Protein AF-A0A914MCT4-F1 (afdb_monomer_lite)

Sequence (209 aa):
MQCGFAFLEAGAVRSKNCTNILIKNVLDSLLGILGYWAIGWALAYGPNSNNFLDHFFGFSQFFVIGLQNYAKFFFQFVFAATAATIISGAVAERAEFACFLTYSLLITSFCYPILTHWGWTPNGWMARGFDPSLGLEQHLFENNTLNNNSSETNITTITNTTTTFRTTYVDFAGSGMVHLCGGTISLIAALLIGPRIGRFPEKEARQKK

Radius of gyration: 24.3 Å; chains: 1; bounding box: 54×31×86 Å

Foldseek 3Di:
DLVVLLVVLLVVDDVVCSVVSNVLSVLLLVLLLVLCQQALCQFQPADDDPDPVQQQGGDDCGNVPPPPCVVVSVVVSVLLSLLLSLLSSLCGPQDDPVNSSVSSSCSSNPVLSRLNSQAPPCSHDQQQADFPVVVVVVVVVVVVVVPPPDDDDDDPPPPPPPVRPGDHHDDDRCVPSRVVSSVVSSVVVNLVRDDDVPPDDPVVRVVND

pLDDT: mean 81.84, std 16.96, range [37.44, 95.94]

Organism: Meloidogyne incognita (NCBI:txid6306)

InterPro domains:
  IPR018047 Ammonium transporter, conserved site [PS01219] (171-196)
  IPR024041 Ammonium transporter AmtB-like domain [PF00909] (1-204)
  IPR029020 Ammonium/urea transporter [G3DSA:1.10.3430.10] (1-209)

Secondary structure (DSSP, 8-state):
-HHHHHHHHHHHS-GGGHHHHHHHHHHHHHHHHHHIIIIIHHHHH----S-SGGGT---S-GGGTT-S-HHHHHHHHHHHHHHHHHHHHHHTTTS-HHHHHHHHHHIIIIIHHHHHHHHHSTTSHHHH-B-THHHHHHHHHHHHHS-TT-----------------B----SSSIIIIIIHHHHHHHHHHHHH-PPTTSS-HHHHGGG-

Structure (mmCIF, N/CA/C/O backbone):
data_AF-A0A914MCT4-F1
#
_entry.id   AF-A0A914MCT4-F1
#
loop_
_atom_site.group_PDB
_atom_site.id
_atom_site.type_symbol
_atom_site.label_atom_id
_atom_site.label_alt_id
_atom_site.label_comp_id
_atom_site.label_asym_id
_atom_site.label_entity_id
_atom_site.label_seq_id
_atom_site.pdbx_PDB_ins_code
_atom_site.Cartn_x
_atom_site.Cartn_y
_atom_site.Cartn_z
_atom_site.occupancy
_atom_site.B_iso_or_equiv
_atom_site.auth_seq_id
_atom_site.auth_comp_id
_atom_site.auth_asym_id
_atom_site.auth_atom_id
_atom_site.pdbx_PDB_model_num
ATOM 1 N N . MET A 1 1 ? 8.064 5.160 8.263 1.00 88.88 1 MET A N 1
ATOM 2 C CA . MET A 1 1 ? 6.833 5.811 8.775 1.00 88.88 1 MET A CA 1
ATOM 3 C C . MET A 1 1 ? 6.079 4.967 9.804 1.00 88.88 1 MET A C 1
ATOM 5 O O . MET A 1 1 ? 5.281 5.530 10.540 1.00 88.88 1 MET A O 1
ATOM 9 N N . GLN A 1 2 ? 6.357 3.662 9.928 1.00 89.94 2 GLN A N 1
ATOM 10 C CA . GLN A 1 2 ? 5.504 2.750 10.700 1.00 89.94 2 GLN A CA 1
ATOM 11 C C . GLN A 1 2 ? 5.353 3.043 12.194 1.00 89.94 2 GLN A C 1
ATOM 13 O O . GLN A 1 2 ? 4.254 2.951 12.722 1.00 89.94 2 GLN A O 1
ATOM 18 N N . CYS A 1 3 ? 6.408 3.498 12.871 1.00 92.06 3 CYS A N 1
ATOM 19 C CA . CYS A 1 3 ? 6.287 3.936 14.266 1.00 92.06 3 CYS A CA 1
ATOM 20 C C . CYS A 1 3 ? 5.316 5.129 14.421 1.00 92.06 3 CYS A C 1
ATOM 22 O O . CYS A 1 3 ? 4.545 5.198 15.374 1.00 92.06 3 CYS A O 1
ATOM 24 N N . GLY A 1 4 ? 5.294 6.037 13.437 1.00 93.75 4 GLY A N 1
ATOM 25 C CA . GLY A 1 4 ? 4.362 7.165 13.415 1.00 93.75 4 GLY A CA 1
ATOM 26 C C . GLY A 1 4 ? 2.907 6.719 13.267 1.00 93.75 4 GLY A C 1
ATOM 27 O O . GLY A 1 4 ? 2.056 7.196 14.012 1.00 93.75 4 GLY A O 1
ATOM 28 N N . PHE A 1 5 ? 2.630 5.767 12.368 1.00 92.12 5 PHE A N 1
ATOM 29 C CA . PHE A 1 5 ? 1.295 5.171 12.239 1.00 92.12 5 PHE A CA 1
ATOM 30 C C . PHE A 1 5 ? 0.885 4.416 13.501 1.00 92.12 5 PHE A C 1
ATOM 32 O O . PHE A 1 5 ? -0.214 4.639 14.000 1.00 92.12 5 PHE A O 1
ATOM 39 N N . ALA A 1 6 ? 1.788 3.630 14.090 1.00 93.44 6 ALA A N 1
ATOM 40 C CA . ALA A 1 6 ? 1.516 2.915 15.331 1.00 93.44 6 ALA A CA 1
ATOM 41 C C . ALA A 1 6 ? 1.067 3.863 16.457 1.00 93.44 6 ALA A C 1
ATOM 43 O O . ALA A 1 6 ? 0.073 3.588 17.129 1.00 93.44 6 ALA A O 1
ATOM 44 N N . PHE A 1 7 ? 1.746 5.001 16.640 1.00 94.44 7 PHE A N 1
ATOM 45 C CA . PHE A 1 7 ? 1.353 5.989 17.650 1.00 94.44 7 PHE A CA 1
ATOM 46 C C . PHE A 1 7 ? 0.098 6.779 17.279 1.00 94.44 7 PHE A C 1
ATOM 48 O O . PHE A 1 7 ? -0.726 7.043 18.156 1.00 94.44 7 PHE A O 1
ATOM 55 N N . LEU A 1 8 ? -0.089 7.117 16.001 1.00 94.00 8 LEU A N 1
ATOM 56 C CA . LEU A 1 8 ? -1.305 7.777 15.528 1.00 94.00 8 LEU A CA 1
ATOM 57 C C . LEU A 1 8 ? -2.539 6.897 15.771 1.00 94.00 8 LEU A C 1
ATOM 59 O O . LEU A 1 8 ? -3.545 7.359 16.307 1.00 94.00 8 LEU A O 1
ATOM 63 N N . GLU A 1 9 ? -2.455 5.617 15.416 1.00 92.31 9 GLU A N 1
ATOM 64 C CA . GLU A 1 9 ? -3.538 4.658 15.598 1.00 92.31 9 GLU A CA 1
ATOM 65 C C . GLU A 1 9 ? -3.776 4.344 17.074 1.00 92.31 9 GLU A C 1
ATOM 67 O O . GLU A 1 9 ? -4.927 4.328 17.509 1.00 92.31 9 GLU A O 1
ATOM 72 N N . ALA A 1 10 ? -2.714 4.169 17.867 1.00 93.50 10 ALA A N 1
ATOM 73 C CA . ALA A 1 10 ? -2.816 3.995 19.314 1.00 93.50 10 ALA A CA 1
ATOM 74 C C . ALA A 1 10 ? -3.537 5.172 19.990 1.00 93.50 10 ALA A C 1
ATOM 76 O O . ALA A 1 10 ? -4.353 4.951 20.885 1.00 93.50 10 ALA A O 1
ATOM 77 N N . GLY A 1 11 ? -3.288 6.404 19.533 1.00 93.69 11 GLY A N 1
ATOM 78 C CA . GLY A 1 11 ? -3.982 7.603 20.009 1.00 93.69 11 GLY A CA 1
ATOM 79 C C . GLY A 1 11 ? -5.431 7.734 19.522 1.00 93.69 11 GLY A C 1
ATOM 80 O O . GLY A 1 11 ? -6.239 8.388 20.179 1.00 93.69 11 GLY A O 1
ATOM 81 N N . ALA A 1 12 ? -5.787 7.110 18.395 1.00 91.69 12 ALA A N 1
ATOM 82 C CA . ALA A 1 12 ? -7.124 7.185 17.796 1.00 91.69 12 ALA A CA 1
ATOM 83 C C . ALA A 1 12 ? -8.097 6.086 18.278 1.00 91.69 12 ALA A C 1
ATOM 85 O O . ALA A 1 12 ? -9.309 6.163 18.019 1.00 91.69 12 ALA A O 1
ATOM 86 N N . VAL A 1 13 ? -7.595 5.052 18.963 1.00 92.50 13 VAL A N 1
ATOM 87 C CA . VAL A 1 13 ? -8.402 3.954 19.523 1.00 92.50 13 VAL A CA 1
ATOM 88 C C . VAL A 1 13 ? -8.679 4.139 21.015 1.00 92.50 13 VAL A C 1
ATOM 90 O O . VAL A 1 13 ? -8.002 4.882 21.719 1.00 92.50 13 VAL A O 1
ATOM 93 N N . ARG A 1 14 ? -9.692 3.435 21.538 1.00 91.56 14 ARG A N 1
ATOM 94 C CA . ARG A 1 14 ? -9.943 3.402 22.987 1.00 91.56 14 ARG A CA 1
ATOM 95 C C . ARG A 1 14 ? -8.781 2.707 23.696 1.00 91.56 14 ARG A C 1
ATOM 97 O O . ARG A 1 14 ? -8.269 1.708 23.194 1.00 91.56 14 ARG A O 1
ATOM 104 N N . SER A 1 15 ? -8.441 3.161 24.902 1.00 90.50 15 SER A N 1
ATOM 105 C CA . SER A 1 15 ? -7.306 2.653 25.695 1.00 90.50 15 SER A CA 1
ATOM 106 C C . SER A 1 15 ? -7.277 1.125 25.830 1.00 90.50 15 SER A C 1
ATOM 108 O O . SER A 1 15 ? -6.219 0.516 25.693 1.00 90.50 15 SER A O 1
ATOM 110 N N . LYS A 1 16 ? -8.444 0.483 25.982 1.00 91.62 16 LYS A N 1
ATOM 111 C CA . LYS A 1 16 ? -8.573 -0.984 26.049 1.00 91.62 16 LYS A CA 1
ATOM 112 C C . LYS A 1 16 ? -8.091 -1.740 24.798 1.00 91.62 16 LYS A C 1
ATOM 114 O O . LYS A 1 16 ? -7.815 -2.928 24.885 1.00 91.62 16 LYS A O 1
ATOM 119 N N . ASN A 1 17 ? -8.006 -1.071 23.647 1.00 89.81 17 ASN A N 1
ATOM 120 C CA . ASN A 1 17 ? -7.601 -1.645 22.361 1.00 89.81 17 ASN A CA 1
ATOM 121 C C . ASN A 1 17 ? -6.189 -1.209 21.920 1.00 89.81 17 ASN A C 1
ATOM 123 O O . ASN A 1 17 ? -5.734 -1.637 20.858 1.00 89.81 17 ASN A O 1
ATOM 127 N N . CYS A 1 18 ? -5.493 -0.386 22.713 1.00 92.50 18 CYS A N 1
ATOM 128 C CA . CYS A 1 18 ? -4.188 0.185 22.363 1.00 92.50 18 CYS A CA 1
ATOM 129 C C . CYS A 1 18 ? -3.120 -0.898 22.106 1.00 92.50 18 CYS A C 1
ATOM 131 O O . CYS A 1 18 ? -2.473 -0.913 21.062 1.00 92.50 18 CYS A O 1
ATOM 133 N N . THR A 1 19 ? -2.997 -1.888 22.992 1.00 92.00 19 THR A N 1
ATOM 134 C CA . THR A 1 19 ? -2.020 -2.977 22.817 1.00 92.00 19 THR A CA 1
ATOM 135 C C . THR A 1 19 ? -2.265 -3.776 21.535 1.00 92.00 19 THR A C 1
ATOM 137 O O . THR A 1 19 ? -1.324 -4.114 20.822 1.00 92.00 19 THR A O 1
ATOM 140 N N . ASN A 1 20 ? -3.533 -4.034 21.197 1.00 90.62 20 ASN A N 1
ATOM 141 C CA . ASN A 1 20 ? -3.895 -4.782 19.993 1.00 90.62 20 ASN A CA 1
ATOM 142 C C . ASN A 1 20 ? -3.458 -4.045 18.718 1.00 90.62 20 ASN A C 1
ATOM 144 O O . ASN A 1 20 ? -2.945 -4.668 17.792 1.00 90.62 20 ASN A O 1
ATOM 148 N N . ILE A 1 21 ? -3.634 -2.720 18.665 1.00 92.00 21 ILE A N 1
ATOM 149 C CA . ILE A 1 21 ? -3.274 -1.947 17.471 1.00 92.00 21 ILE A CA 1
ATOM 150 C C . ILE A 1 21 ? -1.757 -1.785 17.311 1.00 92.00 21 ILE A C 1
ATOM 152 O O . ILE A 1 21 ? -1.244 -1.871 16.195 1.00 92.00 21 ILE A O 1
ATOM 156 N N . LEU A 1 22 ? -1.023 -1.659 18.421 1.00 93.12 22 LEU A N 1
ATOM 157 C CA . LEU A 1 22 ? 0.441 -1.615 18.404 1.00 93.12 22 LEU A CA 1
ATOM 158 C C . LEU A 1 22 ? 1.042 -2.931 17.891 1.00 93.12 22 LEU A C 1
ATOM 160 O O . LEU A 1 22 ? 1.905 -2.907 17.016 1.00 93.12 22 LEU A O 1
ATOM 164 N N . ILE A 1 23 ? 0.548 -4.078 18.372 1.00 92.06 23 ILE A N 1
ATOM 165 C CA . ILE A 1 23 ? 1.002 -5.400 17.904 1.00 92.06 23 ILE A CA 1
ATOM 166 C C . ILE A 1 23 ? 0.725 -5.568 16.406 1.00 92.06 23 ILE A C 1
ATOM 168 O O . ILE A 1 23 ? 1.586 -6.036 15.663 1.00 92.06 23 ILE A O 1
ATOM 172 N N . LYS A 1 24 ? -0.455 -5.144 15.948 1.00 90.62 24 LYS A N 1
ATOM 173 C CA . LYS A 1 24 ? -0.839 -5.181 14.534 1.00 90.62 24 LYS A CA 1
ATOM 174 C C . LYS A 1 24 ? 0.114 -4.373 13.644 1.00 90.62 24 LYS A C 1
ATOM 176 O O . LYS A 1 24 ? 0.577 -4.905 12.643 1.00 90.62 24 LYS A O 1
ATOM 181 N N . ASN A 1 25 ? 0.488 -3.155 14.033 1.00 92.31 25 ASN A N 1
ATOM 182 C CA . ASN A 1 25 ? 1.438 -2.331 13.267 1.00 92.31 25 ASN A CA 1
ATOM 183 C C . ASN A 1 25 ? 2.844 -2.951 13.177 1.00 92.31 25 ASN A C 1
ATOM 185 O O . ASN A 1 25 ? 3.505 -2.875 12.138 1.00 92.31 25 ASN A O 1
ATOM 189 N N . VAL A 1 26 ? 3.307 -3.591 14.255 1.00 92.94 26 VAL A N 1
ATOM 190 C CA . VAL A 1 26 ? 4.590 -4.312 14.241 1.00 92.94 26 VAL A CA 1
ATOM 191 C C . VAL A 1 26 ? 4.522 -5.498 13.278 1.00 92.94 26 VAL A C 1
ATOM 193 O O . VAL A 1 26 ? 5.408 -5.666 12.440 1.00 92.94 26 VAL A O 1
ATOM 196 N N . LEU A 1 27 ? 3.456 -6.296 13.354 1.00 92.75 27 LEU A N 1
ATOM 197 C CA . LEU A 1 27 ? 3.287 -7.471 12.499 1.00 92.75 27 LEU A CA 1
ATOM 198 C C . LEU A 1 27 ? 3.061 -7.119 11.028 1.00 92.75 27 LEU A C 1
ATOM 200 O O . LEU A 1 27 ? 3.561 -7.841 10.173 1.00 92.75 27 LEU A O 1
ATOM 204 N N . ASP A 1 28 ? 2.385 -6.008 10.733 1.00 92.69 28 ASP A N 1
ATOM 205 C CA . ASP A 1 28 ? 2.235 -5.480 9.371 1.00 92.69 28 ASP A CA 1
ATOM 206 C C . ASP A 1 28 ? 3.599 -5.268 8.704 1.00 92.69 28 ASP A C 1
ATOM 208 O O . ASP A 1 28 ? 3.833 -5.694 7.577 1.00 92.69 28 ASP A O 1
ATOM 212 N N . SER A 1 29 ? 4.556 -4.706 9.444 1.00 91.81 29 SER A N 1
ATOM 213 C CA . SER A 1 29 ? 5.906 -4.477 8.923 1.00 91.81 29 SER A CA 1
ATOM 214 C C . SER A 1 29 ? 6.686 -5.781 8.713 1.00 91.81 29 SER A C 1
ATOM 216 O O . SER A 1 29 ? 7.392 -5.921 7.715 1.00 91.81 29 SER A O 1
ATOM 218 N N . LEU A 1 30 ? 6.558 -6.741 9.638 1.00 93.94 30 LEU A N 1
ATOM 219 C CA . LEU A 1 30 ? 7.275 -8.022 9.587 1.00 93.94 30 LEU A CA 1
ATOM 220 C C . LEU A 1 30 ? 6.733 -8.960 8.504 1.00 93.94 30 LEU A C 1
ATOM 222 O O . LEU A 1 30 ? 7.500 -9.600 7.791 1.00 93.94 30 LEU A O 1
ATOM 226 N N . LEU A 1 31 ? 5.414 -9.046 8.362 1.00 93.25 31 LEU A N 1
ATOM 227 C CA . LEU A 1 31 ? 4.802 -9.833 7.297 1.00 93.25 31 LEU A CA 1
ATOM 228 C C . LEU A 1 31 ? 4.924 -9.127 5.950 1.00 93.25 31 LEU A C 1
ATOM 230 O O . LEU A 1 31 ? 5.197 -9.779 4.943 1.00 93.25 31 LEU A O 1
ATOM 234 N N . GLY A 1 32 ? 4.805 -7.800 5.940 1.00 94.12 32 GLY A N 1
ATOM 235 C CA . GLY A 1 32 ? 4.954 -6.992 4.740 1.00 94.12 32 GLY A CA 1
ATOM 236 C C . GLY A 1 32 ? 6.323 -7.152 4.089 1.00 94.12 32 GLY A C 1
ATOM 237 O O . GLY A 1 32 ? 6.398 -7.306 2.871 1.00 94.12 32 GLY A O 1
ATOM 238 N N . ILE A 1 33 ? 7.409 -7.189 4.876 1.00 95.00 33 ILE A N 1
ATOM 239 C CA . ILE A 1 33 ? 8.749 -7.391 4.306 1.00 95.00 33 ILE A CA 1
ATOM 240 C C . ILE A 1 33 ? 8.902 -8.790 3.708 1.00 95.00 33 ILE A C 1
ATOM 242 O O . ILE A 1 33 ? 9.494 -8.920 2.641 1.00 95.00 33 ILE A O 1
ATOM 246 N N . LEU A 1 34 ? 8.319 -9.821 4.331 1.00 95.00 34 LEU A N 1
ATOM 247 C CA . LEU A 1 34 ? 8.346 -11.190 3.808 1.00 95.00 34 LEU A CA 1
ATOM 248 C C . LEU A 1 34 ? 7.540 -11.318 2.509 1.00 95.00 34 LEU A C 1
ATOM 250 O O . LEU A 1 34 ? 8.027 -11.906 1.544 1.00 95.00 34 LEU A O 1
ATOM 254 N N . GLY A 1 35 ? 6.339 -10.734 2.456 1.00 95.31 35 GLY A N 1
ATOM 255 C CA . GLY A 1 35 ? 5.497 -10.736 1.257 1.00 95.31 35 GLY A CA 1
ATOM 256 C C . GLY A 1 35 ? 6.123 -9.957 0.097 1.00 95.31 35 GLY A C 1
ATOM 257 O O . GLY A 1 35 ? 6.149 -10.435 -1.042 1.00 95.31 35 GLY A O 1
ATOM 258 N N . TYR A 1 36 ? 6.688 -8.783 0.391 1.00 95.94 36 TYR A N 1
ATOM 259 C CA . TYR A 1 36 ? 7.354 -7.955 -0.612 1.00 95.94 36 TYR A CA 1
ATOM 260 C C . TYR A 1 36 ? 8.665 -8.585 -1.105 1.00 95.94 36 TYR A C 1
ATOM 262 O O . TYR A 1 36 ? 8.973 -8.520 -2.293 1.00 95.94 36 TYR A O 1
ATOM 270 N N . TRP A 1 37 ? 9.414 -9.245 -0.219 1.00 95.19 37 TRP A N 1
ATOM 271 C CA . TRP A 1 37 ? 10.608 -10.011 -0.577 1.00 95.19 37 TRP A CA 1
ATOM 272 C C . TRP A 1 37 ? 10.287 -11.213 -1.474 1.00 95.19 37 TRP A C 1
ATOM 274 O O . TRP A 1 37 ? 10.950 -11.408 -2.490 1.00 95.19 37 TRP A O 1
ATOM 284 N N . ALA A 1 38 ? 9.272 -12.010 -1.134 1.00 94.75 38 ALA A N 1
ATOM 285 C CA . ALA A 1 38 ? 8.963 -13.228 -1.877 1.00 94.75 38 ALA A CA 1
ATOM 286 C C . ALA A 1 38 ? 8.450 -12.931 -3.297 1.00 94.75 38 ALA A C 1
ATOM 288 O O . ALA A 1 38 ? 8.960 -13.487 -4.272 1.00 94.75 38 ALA A O 1
ATOM 289 N N . ILE A 1 39 ? 7.448 -12.052 -3.411 1.00 94.81 39 ILE A N 1
ATOM 290 C CA . ILE A 1 39 ? 6.693 -11.835 -4.658 1.00 94.81 39 ILE A CA 1
ATOM 291 C C . ILE A 1 39 ? 6.643 -10.354 -5.048 1.00 94.81 39 ILE A C 1
ATOM 293 O O . ILE A 1 39 ? 6.741 -10.031 -6.232 1.00 94.81 39 ILE A O 1
ATOM 297 N N . GLY A 1 40 ? 6.526 -9.441 -4.078 1.00 94.56 40 GLY A N 1
ATOM 298 C CA . GLY A 1 40 ? 6.245 -8.036 -4.381 1.00 94.56 40 GLY A CA 1
ATOM 299 C C . GLY A 1 40 ? 7.318 -7.342 -5.225 1.00 94.56 40 GLY A C 1
ATOM 300 O O . GLY A 1 40 ? 6.989 -6.633 -6.172 1.00 94.56 40 GLY A O 1
ATOM 301 N N . TRP A 1 41 ? 8.603 -7.593 -4.967 1.00 94.75 41 TRP A N 1
ATOM 302 C CA . TRP A 1 41 ? 9.674 -7.037 -5.801 1.00 94.75 41 TRP A CA 1
ATOM 303 C C . TRP A 1 41 ? 9.570 -7.488 -7.262 1.00 94.75 41 TRP A C 1
ATOM 305 O O . TRP A 1 41 ? 9.711 -6.666 -8.169 1.00 94.75 41 TRP A O 1
ATOM 315 N N . ALA A 1 42 ? 9.288 -8.774 -7.479 1.00 93.44 42 ALA A N 1
ATOM 316 C CA . ALA A 1 42 ? 9.204 -9.358 -8.810 1.00 93.44 42 ALA A CA 1
ATOM 317 C C . ALA A 1 42 ? 8.074 -8.732 -9.634 1.00 93.44 42 ALA A C 1
ATOM 319 O O . ALA A 1 42 ? 8.290 -8.339 -10.778 1.00 93.44 42 ALA A O 1
ATOM 320 N N . LEU A 1 43 ? 6.897 -8.560 -9.024 1.00 93.50 43 LEU A N 1
ATOM 321 C CA . LEU A 1 43 ? 5.747 -7.942 -9.686 1.00 93.50 43 LEU A CA 1
ATOM 322 C C . LEU A 1 43 ? 5.970 -6.452 -9.983 1.00 93.50 43 LEU A C 1
ATOM 324 O O . LEU A 1 43 ? 5.557 -5.975 -11.037 1.00 93.50 43 LEU A O 1
ATOM 328 N N . ALA A 1 44 ? 6.631 -5.720 -9.082 1.00 92.88 44 ALA A N 1
ATOM 329 C CA . ALA A 1 44 ? 6.834 -4.280 -9.229 1.00 92.88 44 ALA A CA 1
ATOM 330 C C . ALA A 1 44 ? 7.959 -3.930 -10.217 1.00 92.88 44 ALA A C 1
ATOM 332 O O . ALA A 1 44 ? 7.762 -3.124 -11.128 1.00 92.88 44 ALA A O 1
ATOM 333 N N . TYR A 1 45 ? 9.138 -4.530 -10.039 1.00 91.25 45 TYR A N 1
ATOM 334 C CA . TYR A 1 45 ? 10.387 -4.120 -10.695 1.00 91.25 45 TYR A CA 1
ATOM 335 C C . TYR A 1 45 ? 11.142 -5.264 -11.373 1.00 91.25 45 TYR A C 1
ATOM 337 O O . TYR A 1 45 ? 12.284 -5.058 -11.791 1.00 91.25 45 TYR A O 1
ATOM 345 N N . GLY A 1 46 ? 10.535 -6.448 -11.490 1.00 88.06 46 GLY A N 1
ATOM 346 C CA . GLY A 1 46 ? 11.108 -7.542 -12.262 1.00 88.06 46 GLY A CA 1
ATOM 347 C C . GLY A 1 46 ? 11.470 -7.073 -13.678 1.00 88.06 46 GLY A C 1
ATOM 348 O O . GLY A 1 46 ? 10.647 -6.428 -14.329 1.00 88.06 46 GLY A O 1
ATOM 349 N N . PRO A 1 47 ? 12.696 -7.339 -14.161 1.00 81.88 47 PRO A N 1
ATOM 350 C CA . PRO A 1 47 ? 13.050 -7.161 -15.561 1.00 81.88 47 PRO A CA 1
ATOM 351 C C . PRO A 1 47 ? 12.028 -7.803 -16.502 1.00 81.88 47 PRO A C 1
ATOM 353 O O . PRO A 1 47 ? 11.608 -8.945 -16.293 1.00 81.88 47 PRO A O 1
ATOM 356 N N . ASN A 1 48 ? 11.689 -7.062 -17.551 1.00 78.50 48 ASN A N 1
ATOM 357 C CA . ASN A 1 48 ? 10.663 -7.407 -18.524 1.00 78.50 48 ASN A CA 1
ATOM 358 C C . ASN A 1 48 ? 11.284 -7.694 -19.891 1.00 78.50 48 ASN A C 1
ATOM 360 O O . ASN A 1 48 ? 12.262 -7.055 -20.285 1.00 78.50 48 ASN A O 1
ATOM 364 N N . SER A 1 49 ? 10.675 -8.617 -20.627 1.00 64.88 49 SER A N 1
ATOM 365 C CA . SER A 1 49 ? 10.842 -8.738 -22.073 1.00 64.88 49 SER A CA 1
ATOM 366 C C . SER A 1 49 ? 9.879 -7.763 -22.767 1.00 64.88 49 SER A C 1
ATOM 368 O O . SER A 1 49 ? 8.942 -7.263 -22.158 1.00 64.88 49 SER A O 1
ATOM 370 N N . ASN A 1 50 ? 10.083 -7.407 -24.033 1.00 67.31 50 ASN A N 1
ATOM 371 C CA . ASN A 1 50 ? 9.256 -6.387 -24.705 1.00 67.31 50 ASN A CA 1
ATOM 372 C C . ASN A 1 50 ? 7.829 -6.876 -25.072 1.00 67.31 50 ASN A C 1
ATOM 374 O O . ASN A 1 50 ? 7.290 -6.499 -26.111 1.00 67.31 50 ASN A O 1
ATOM 378 N N . ASN A 1 51 ? 7.216 -7.732 -24.250 1.00 75.69 51 ASN A N 1
ATOM 379 C CA . ASN A 1 51 ? 5.893 -8.306 -24.470 1.00 75.69 51 ASN A CA 1
ATOM 380 C C . ASN A 1 51 ? 4.771 -7.374 -23.985 1.00 75.69 51 ASN A C 1
ATOM 382 O O . ASN A 1 51 ? 4.953 -6.535 -23.105 1.00 75.69 51 ASN A O 1
ATOM 386 N N . PHE A 1 52 ? 3.562 -7.555 -24.526 1.00 72.31 52 PHE A N 1
ATOM 387 C CA . PHE A 1 52 ? 2.388 -6.776 -24.116 1.00 72.31 52 PHE A CA 1
ATOM 388 C C . PHE A 1 52 ? 2.035 -6.976 -22.631 1.00 72.31 52 PHE A C 1
ATOM 390 O O . PHE A 1 52 ? 1.782 -6.001 -21.928 1.00 72.31 52 PHE A O 1
ATOM 397 N N . LEU A 1 53 ? 2.081 -8.218 -22.133 1.00 72.25 53 LEU A N 1
ATOM 398 C CA . LEU A 1 53 ? 1.758 -8.542 -20.734 1.00 72.25 53 LEU A CA 1
ATOM 399 C C . LEU A 1 53 ? 2.727 -7.898 -19.734 1.00 72.25 53 LEU A C 1
ATOM 401 O O . LEU A 1 53 ? 2.321 -7.502 -18.643 1.00 72.25 53 LEU A O 1
ATOM 405 N N . ASP A 1 54 ? 3.969 -7.695 -20.157 1.00 77.12 54 ASP A N 1
ATOM 406 C CA . ASP A 1 54 ? 5.027 -7.103 -19.348 1.00 77.12 54 ASP A CA 1
ATOM 407 C C . ASP A 1 54 ? 4.804 -5.593 -19.112 1.00 77.12 54 ASP A C 1
ATOM 409 O O . ASP A 1 54 ? 5.554 -4.962 -18.381 1.00 77.12 54 ASP A O 1
ATOM 413 N N . HIS A 1 55 ? 3.765 -4.980 -19.693 1.00 80.31 55 HIS A N 1
ATOM 414 C CA . HIS A 1 55 ? 3.359 -3.608 -19.355 1.00 80.31 55 HIS A CA 1
ATOM 415 C C . HIS A 1 55 ? 2.509 -3.531 -18.074 1.00 80.31 55 HIS A C 1
ATOM 417 O O . HIS A 1 55 ? 2.297 -2.440 -17.530 1.00 80.31 55 HIS A O 1
ATOM 423 N N . PHE A 1 56 ? 1.983 -4.669 -17.605 1.00 84.12 56 PHE A N 1
ATOM 424 C CA . PHE A 1 56 ? 1.061 -4.729 -16.472 1.00 84.12 56 PHE A CA 1
ATOM 425 C C . PHE A 1 56 ? 1.707 -5.266 -15.197 1.00 84.12 56 PHE A C 1
ATOM 427 O O . PHE A 1 56 ? 1.340 -4.814 -14.115 1.00 84.12 56 PHE A O 1
ATOM 434 N N . PHE A 1 57 ? 2.629 -6.221 -15.286 1.00 86.38 57 PHE A N 1
ATOM 435 C CA . PHE A 1 57 ? 3.322 -6.768 -14.120 1.00 86.38 57 PHE A CA 1
ATOM 436 C C . PHE A 1 57 ? 4.646 -7.421 -14.521 1.00 86.38 57 PHE A C 1
ATOM 438 O O . PHE A 1 57 ? 4.799 -7.899 -15.643 1.00 86.38 57 PHE A O 1
ATOM 445 N N . GLY A 1 58 ? 5.603 -7.427 -13.590 1.00 85.69 58 GLY A N 1
ATOM 446 C CA . GLY A 1 58 ? 6.885 -8.107 -13.755 1.00 85.69 58 GLY A CA 1
ATOM 447 C C . GLY A 1 58 ? 6.814 -9.600 -13.423 1.00 85.69 58 GLY A C 1
ATOM 448 O O . GLY A 1 58 ? 6.012 -10.037 -12.598 1.00 85.69 58 GLY A O 1
ATOM 449 N N . PHE A 1 59 ? 7.684 -10.389 -14.057 1.00 84.56 59 PHE A N 1
ATOM 450 C CA . PHE A 1 59 ? 7.705 -11.857 -13.942 1.00 84.56 59 PHE A CA 1
ATOM 451 C C . PHE A 1 59 ? 9.061 -12.439 -13.523 1.00 84.56 59 PHE A C 1
ATOM 453 O O . PHE A 1 59 ? 9.281 -13.646 -13.618 1.00 84.56 59 PHE A O 1
ATOM 460 N N . SER A 1 60 ? 10.003 -11.609 -13.082 1.00 85.75 60 SER A N 1
ATOM 461 C CA . SER A 1 60 ? 11.363 -12.053 -12.769 1.00 85.75 60 SER A CA 1
ATOM 462 C C . SER A 1 60 ? 11.857 -11.498 -11.433 1.00 85.75 60 SER A C 1
ATOM 464 O O . SER A 1 60 ? 11.285 -10.557 -10.896 1.00 85.75 60 SER A O 1
ATOM 466 N N . GLN A 1 61 ? 12.917 -12.100 -10.879 1.00 89.62 61 GLN A N 1
ATOM 467 C CA . GLN A 1 61 ? 13.492 -11.762 -9.563 1.00 89.62 61 GLN A CA 1
ATOM 468 C C . GLN A 1 61 ? 12.588 -12.062 -8.353 1.00 89.62 61 GLN A C 1
ATOM 470 O O . GLN A 1 61 ? 12.593 -11.327 -7.361 1.00 89.62 61 GLN A O 1
ATOM 475 N N . PHE A 1 62 ? 11.847 -13.175 -8.392 1.00 91.56 62 PHE A N 1
ATOM 476 C CA . PHE A 1 62 ? 11.216 -13.727 -7.188 1.00 91.56 62 PHE A CA 1
ATOM 477 C C . PHE A 1 62 ? 12.265 -13.986 -6.104 1.00 91.56 62 PHE A C 1
ATOM 479 O O . PHE A 1 62 ? 13.410 -14.334 -6.409 1.00 91.56 62 PHE A O 1
ATOM 486 N N . PHE A 1 63 ? 11.887 -13.777 -4.842 1.00 92.75 63 PHE A N 1
ATOM 487 C CA . PHE A 1 63 ? 12.794 -13.858 -3.689 1.00 92.75 63 PHE A CA 1
ATOM 488 C C . PHE A 1 63 ? 14.017 -12.934 -3.780 1.00 92.75 63 PHE A C 1
ATOM 490 O O . PHE A 1 63 ? 15.020 -13.154 -3.097 1.00 92.75 63 PHE A O 1
ATOM 497 N N . VAL A 1 64 ? 13.951 -11.893 -4.622 1.00 90.44 64 VAL A N 1
ATOM 498 C CA . VAL A 1 64 ? 15.029 -10.912 -4.812 1.00 90.44 64 VAL A CA 1
ATOM 499 C C . VAL A 1 64 ? 16.317 -11.562 -5.364 1.00 90.44 64 VAL A C 1
ATOM 501 O O . VAL A 1 64 ? 17.423 -11.033 -5.245 1.00 90.44 64 VAL A O 1
ATOM 504 N N . ILE A 1 65 ? 16.191 -12.716 -6.027 1.00 90.31 65 ILE A N 1
ATOM 505 C CA . ILE A 1 65 ? 17.331 -13.438 -6.599 1.00 90.31 65 ILE A CA 1
ATOM 506 C C . ILE A 1 65 ? 17.942 -12.612 -7.737 1.00 90.31 65 ILE A C 1
ATOM 508 O O . ILE A 1 65 ? 17.262 -12.231 -8.691 1.00 90.31 65 ILE A O 1
ATOM 512 N N . GLY A 1 66 ? 19.246 -12.342 -7.639 1.00 87.56 66 GLY A N 1
ATOM 513 C CA . GLY A 1 66 ? 19.989 -11.572 -8.640 1.00 87.56 66 GLY A CA 1
ATOM 514 C C . GLY A 1 66 ? 19.806 -10.053 -8.547 1.00 87.56 66 GLY A C 1
ATOM 515 O O . GLY A 1 66 ? 20.216 -9.341 -9.467 1.00 87.56 6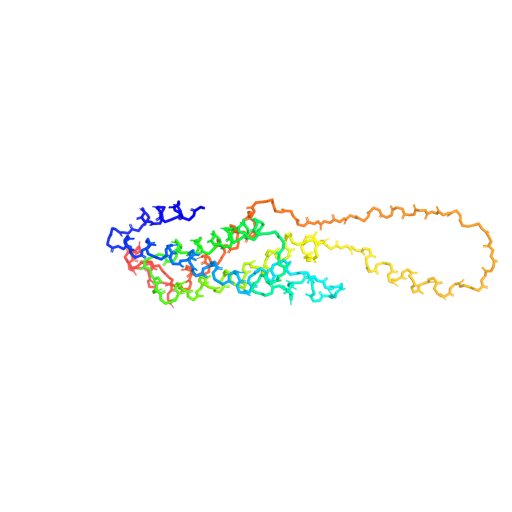6 GLY A O 1
ATOM 516 N N . LEU A 1 67 ? 19.214 -9.535 -7.462 1.00 89.44 67 LEU A N 1
ATOM 517 C CA . LEU A 1 67 ? 19.116 -8.095 -7.250 1.00 89.44 67 LEU A CA 1
ATOM 518 C C . LEU A 1 67 ? 20.475 -7.488 -6.883 1.00 89.44 67 LEU A C 1
ATOM 520 O O . LEU A 1 67 ? 21.160 -7.949 -5.974 1.00 89.44 67 LEU A O 1
ATOM 524 N N . GLN A 1 68 ? 20.817 -6.390 -7.554 1.00 87.69 68 GLN A N 1
ATOM 525 C CA . GLN A 1 68 ? 22.035 -5.622 -7.278 1.00 87.69 68 GLN A CA 1
ATOM 526 C C . GLN A 1 68 ? 21.788 -4.429 -6.339 1.00 87.69 68 GLN A C 1
ATOM 528 O O . GLN A 1 68 ? 22.672 -4.034 -5.586 1.00 87.69 68 GLN A O 1
ATOM 533 N N . ASN A 1 69 ? 20.581 -3.846 -6.351 1.00 90.12 69 ASN A N 1
ATOM 534 C CA . ASN A 1 69 ? 20.262 -2.638 -5.586 1.00 90.12 69 ASN A CA 1
ATOM 535 C C . ASN A 1 69 ? 19.285 -2.908 -4.428 1.00 90.12 69 ASN A C 1
ATOM 537 O O . ASN A 1 69 ? 18.090 -2.612 -4.511 1.00 90.12 69 ASN A O 1
ATOM 541 N N . TYR A 1 70 ? 19.819 -3.418 -3.318 1.00 91.94 70 TYR A N 1
ATOM 542 C CA . TYR A 1 70 ? 19.055 -3.670 -2.091 1.00 91.94 70 TYR A CA 1
ATOM 543 C C . TYR A 1 70 ? 18.522 -2.392 -1.424 1.00 91.94 70 TYR A C 1
ATOM 545 O O . TYR A 1 70 ? 17.484 -2.433 -0.765 1.00 91.94 70 TYR A O 1
ATOM 553 N N . ALA A 1 71 ? 19.176 -1.242 -1.626 1.00 94.75 71 ALA A N 1
ATOM 554 C CA . ALA A 1 71 ? 18.702 0.032 -1.088 1.00 94.75 71 ALA A CA 1
ATOM 555 C C . ALA A 1 71 ? 17.364 0.441 -1.723 1.00 94.75 71 ALA A C 1
ATOM 557 O O . ALA A 1 71 ? 16.437 0.830 -1.013 1.00 94.75 71 ALA A O 1
ATOM 558 N N . LYS A 1 72 ? 17.223 0.279 -3.047 1.00 92.44 72 LYS A N 1
ATOM 559 C CA . LYS A 1 72 ? 15.953 0.515 -3.750 1.00 92.44 72 LYS A CA 1
ATOM 560 C C . LYS A 1 72 ? 14.872 -0.469 -3.304 1.00 92.44 72 LYS A C 1
ATOM 562 O O . LYS A 1 72 ? 13.729 -0.055 -3.135 1.00 92.44 72 LYS A O 1
ATOM 567 N N . PHE A 1 73 ? 15.221 -1.737 -3.077 1.00 94.62 73 PHE A N 1
ATOM 568 C CA . PHE A 1 73 ? 14.285 -2.720 -2.522 1.00 94.62 73 PHE A CA 1
ATOM 569 C C . PHE A 1 73 ? 13.740 -2.273 -1.168 1.00 94.62 73 PHE A C 1
ATOM 571 O O . PHE A 1 73 ? 12.526 -2.173 -1.007 1.00 94.62 73 PHE A O 1
ATOM 578 N N . PHE A 1 74 ? 14.626 -1.941 -0.226 1.00 94.50 74 PHE A N 1
ATOM 579 C CA . PHE A 1 74 ? 14.215 -1.510 1.105 1.00 94.50 74 PHE A CA 1
ATOM 580 C C . PHE A 1 74 ? 13.380 -0.226 1.050 1.00 94.50 74 PHE A C 1
ATOM 582 O O . PHE A 1 74 ? 12.335 -0.144 1.691 1.00 94.50 74 PHE A O 1
ATOM 589 N N . PHE A 1 75 ? 13.795 0.748 0.236 1.00 94.75 75 PHE A N 1
ATOM 590 C CA . PHE A 1 75 ? 13.053 1.990 0.034 1.00 94.75 75 PHE A CA 1
ATOM 591 C C . PHE A 1 75 ? 11.619 1.723 -0.437 1.00 94.75 75 PHE A C 1
ATOM 593 O O . PHE A 1 75 ? 10.678 2.240 0.157 1.00 94.75 75 PHE A O 1
ATOM 600 N N . GLN A 1 76 ? 11.440 0.861 -1.440 1.00 94.88 76 GLN A N 1
ATOM 601 C CA . GLN A 1 76 ? 10.121 0.552 -2.000 1.00 94.88 76 GLN A CA 1
ATOM 602 C C . GLN A 1 76 ? 9.261 -0.314 -1.077 1.00 94.88 76 GLN A C 1
ATOM 604 O O . GLN A 1 76 ? 8.058 -0.085 -0.956 1.00 94.88 76 GLN A O 1
ATOM 609 N N . PHE A 1 77 ? 9.879 -1.237 -0.341 1.00 94.75 77 PHE A N 1
ATOM 610 C CA . PHE A 1 77 ? 9.201 -1.973 0.721 1.00 94.75 77 PHE A CA 1
ATOM 611 C C . PHE A 1 77 ? 8.573 -1.019 1.752 1.00 94.75 77 PHE A C 1
ATOM 613 O O . PHE A 1 77 ? 7.427 -1.217 2.151 1.00 94.75 77 PHE A O 1
ATOM 620 N N . VAL A 1 78 ? 9.279 0.038 2.169 1.00 95.06 78 VAL A N 1
ATOM 621 C CA . VAL A 1 78 ? 8.744 0.980 3.165 1.00 95.06 78 VAL A CA 1
ATOM 622 C C . VAL A 1 78 ? 7.488 1.697 2.649 1.00 95.06 78 VAL A C 1
ATOM 624 O O . VAL A 1 78 ? 6.571 1.935 3.441 1.00 95.06 78 VAL A O 1
ATOM 627 N N . PHE A 1 79 ? 7.387 1.991 1.348 1.00 94.88 79 PHE A N 1
ATOM 628 C CA . PHE A 1 79 ? 6.151 2.526 0.760 1.00 94.88 79 PHE A CA 1
ATOM 629 C C . PHE A 1 79 ? 5.033 1.485 0.700 1.00 94.88 79 PHE A C 1
ATOM 631 O O . PHE A 1 79 ? 3.899 1.813 1.047 1.00 94.88 79 PHE A O 1
ATOM 638 N N . ALA A 1 80 ? 5.348 0.236 0.349 1.00 95.38 80 ALA A N 1
ATOM 639 C CA . ALA A 1 80 ? 4.384 -0.865 0.369 1.00 95.38 80 ALA A CA 1
ATOM 640 C C . ALA A 1 80 ? 3.793 -1.072 1.774 1.00 95.38 80 ALA A C 1
ATOM 642 O O . ALA A 1 80 ? 2.576 -1.132 1.943 1.00 95.38 80 ALA A O 1
ATOM 643 N N . ALA A 1 81 ? 4.654 -1.102 2.794 1.00 94.56 81 ALA A N 1
ATOM 644 C CA . ALA A 1 81 ? 4.249 -1.195 4.194 1.00 94.56 81 ALA A CA 1
ATOM 645 C C . ALA A 1 81 ? 3.405 0.021 4.617 1.00 94.56 81 ALA A C 1
ATOM 647 O O . ALA A 1 81 ? 2.394 -0.117 5.299 1.00 94.56 81 ALA A O 1
ATOM 648 N N . THR A 1 82 ? 3.763 1.219 4.142 1.00 94.31 82 THR A N 1
ATOM 649 C CA . THR A 1 82 ? 2.979 2.439 4.393 1.00 94.31 82 THR A CA 1
ATOM 650 C C . THR A 1 82 ? 1.578 2.363 3.770 1.00 94.31 82 THR A C 1
ATOM 652 O O . THR A 1 82 ? 0.607 2.799 4.382 1.00 94.31 82 THR A O 1
ATOM 655 N N . ALA A 1 83 ? 1.436 1.783 2.576 1.00 94.81 83 ALA A N 1
ATOM 656 C CA . ALA A 1 83 ? 0.128 1.593 1.951 1.00 94.81 83 ALA A CA 1
ATOM 657 C C . ALA A 1 83 ? -0.755 0.618 2.755 1.00 94.81 83 ALA A C 1
ATOM 659 O O . ALA A 1 83 ? -1.950 0.865 2.925 1.00 94.81 83 ALA A O 1
ATOM 660 N N . ALA A 1 84 ? -0.167 -0.459 3.289 1.00 93.75 84 ALA A N 1
ATOM 661 C CA . ALA A 1 84 ? -0.878 -1.458 4.086 1.00 93.75 84 ALA A CA 1
ATOM 662 C C . ALA A 1 84 ? -1.361 -0.911 5.446 1.00 93.75 84 ALA A C 1
ATOM 664 O O . ALA A 1 84 ? -2.509 -1.155 5.829 1.00 93.75 84 ALA A O 1
ATOM 665 N N . THR A 1 85 ? -0.549 -0.101 6.135 1.00 93.31 85 THR A N 1
ATOM 666 C CA . THR A 1 85 ? -0.930 0.509 7.428 1.00 93.31 85 THR A CA 1
ATOM 667 C C . THR A 1 85 ? -2.009 1.603 7.298 1.00 93.31 85 THR A C 1
ATOM 669 O O . THR A 1 85 ? -2.806 1.843 8.199 1.00 93.31 85 THR A O 1
ATOM 672 N N . ILE A 1 86 ? -2.174 2.241 6.133 1.00 94.56 86 ILE A N 1
ATOM 673 C CA . ILE A 1 86 ? -3.309 3.171 5.937 1.00 94.56 86 ILE A CA 1
ATOM 674 C C . ILE A 1 86 ? -4.657 2.441 6.116 1.00 94.56 86 ILE A C 1
ATOM 676 O O . ILE A 1 86 ? -5.639 3.027 6.589 1.00 94.56 86 ILE A O 1
ATOM 680 N N . ILE A 1 87 ? -4.697 1.150 5.777 1.00 92.62 87 ILE A N 1
ATOM 681 C CA . ILE A 1 87 ? -5.878 0.294 5.914 1.00 92.62 87 ILE A CA 1
ATOM 682 C C . ILE A 1 87 ? -6.112 -0.085 7.376 1.00 92.62 87 ILE A C 1
ATOM 684 O O . ILE A 1 87 ? -7.269 -0.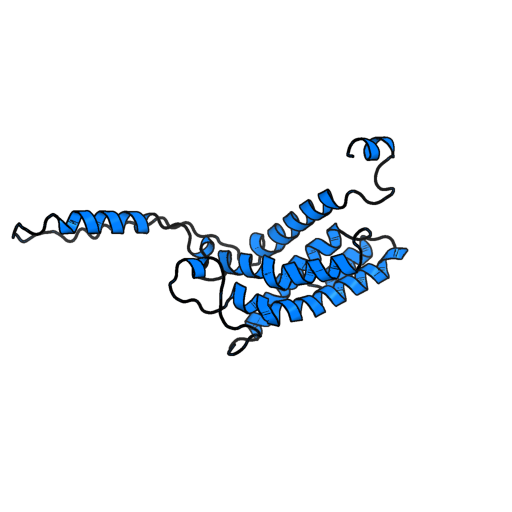113 7.809 1.00 92.62 87 ILE A O 1
ATOM 688 N N . SER A 1 88 ? -5.050 -0.284 8.167 1.00 90.31 88 SER A N 1
ATOM 689 C CA . SER A 1 88 ? -5.174 -0.662 9.579 1.00 90.31 88 SER A CA 1
ATOM 690 C C . SER A 1 88 ? -5.921 0.368 10.407 1.00 90.31 88 SER A C 1
ATOM 692 O O . SER A 1 88 ? -6.852 0.004 11.132 1.00 90.31 88 SER A O 1
ATOM 694 N N . GLY A 1 89 ? -5.601 1.650 10.238 1.00 88.81 89 GLY A N 1
ATOM 695 C CA . GLY A 1 89 ? -6.266 2.729 10.959 1.00 88.81 89 GLY A CA 1
ATOM 696 C C . GLY A 1 89 ? -7.756 2.826 10.632 1.00 88.81 89 GLY A C 1
ATOM 697 O O . GLY A 1 89 ? -8.581 3.070 11.516 1.00 88.81 89 GLY A O 1
ATOM 698 N N . ALA A 1 90 ? -8.138 2.561 9.379 1.00 89.94 90 ALA A N 1
ATOM 699 C CA . ALA A 1 90 ? -9.539 2.573 8.973 1.00 89.94 90 ALA A CA 1
ATOM 700 C C . ALA A 1 90 ? -10.331 1.436 9.628 1.00 89.94 90 ALA A C 1
ATOM 702 O O . ALA A 1 90 ? -11.464 1.645 10.071 1.00 89.94 90 ALA A O 1
ATOM 703 N N . VAL A 1 91 ? -9.760 0.235 9.723 1.00 90.12 91 VAL A N 1
ATOM 704 C CA . VAL A 1 91 ? -10.438 -0.958 10.263 1.00 90.12 91 VAL A CA 1
ATOM 705 C C . VAL A 1 91 ? -10.163 -1.207 11.753 1.00 90.12 91 VAL A C 1
ATOM 707 O O . VAL A 1 91 ? -10.573 -2.235 12.308 1.00 90.12 91 VAL A O 1
ATOM 710 N N . ALA A 1 92 ? -9.519 -0.252 12.425 1.00 87.81 92 ALA A N 1
ATOM 711 C CA . ALA A 1 92 ? -9.175 -0.335 13.835 1.00 87.81 92 ALA A CA 1
ATOM 712 C C . ALA A 1 92 ? -10.403 -0.616 14.729 1.00 87.81 92 ALA A C 1
ATOM 714 O O . ALA A 1 92 ? -11.518 -0.154 14.479 1.00 87.81 92 ALA A O 1
ATOM 715 N N . GLU A 1 93 ? -10.186 -1.393 15.795 1.00 87.00 93 GLU A N 1
ATOM 716 C CA . GLU A 1 93 ? -11.189 -1.867 16.773 1.00 87.00 93 GLU A CA 1
ATOM 717 C C . GLU A 1 93 ? -12.268 -2.847 16.268 1.00 87.00 93 GLU A C 1
ATOM 719 O O . GLU A 1 93 ? -13.028 -3.349 17.094 1.00 87.00 93 GLU A O 1
ATOM 724 N N . ARG A 1 94 ? -12.355 -3.127 14.961 1.00 85.50 94 ARG A N 1
ATOM 725 C CA . ARG A 1 94 ? -13.408 -3.980 14.366 1.00 85.50 94 ARG A CA 1
ATOM 726 C C . ARG A 1 94 ? -12.888 -5.132 13.507 1.00 85.50 94 ARG A C 1
ATOM 728 O O . ARG A 1 94 ? -13.582 -6.131 13.375 1.00 85.50 94 ARG A O 1
ATOM 735 N N . ALA A 1 95 ? -11.681 -5.021 12.950 1.00 84.00 95 ALA A N 1
ATOM 736 C CA . ALA A 1 95 ? -11.056 -6.130 12.238 1.00 84.00 95 ALA A CA 1
ATOM 737 C C . ALA A 1 95 ? -10.455 -7.157 13.205 1.00 84.00 95 ALA A C 1
ATOM 739 O O . ALA A 1 95 ? -9.649 -6.818 14.086 1.00 84.00 95 ALA A O 1
ATOM 740 N N . GLU A 1 96 ? -10.798 -8.423 12.985 1.00 85.44 96 GLU A N 1
ATOM 741 C CA . GLU A 1 96 ? -10.134 -9.551 13.627 1.00 85.44 96 GLU A CA 1
ATOM 742 C C . GLU A 1 96 ? -8.649 -9.612 13.256 1.00 85.44 96 GL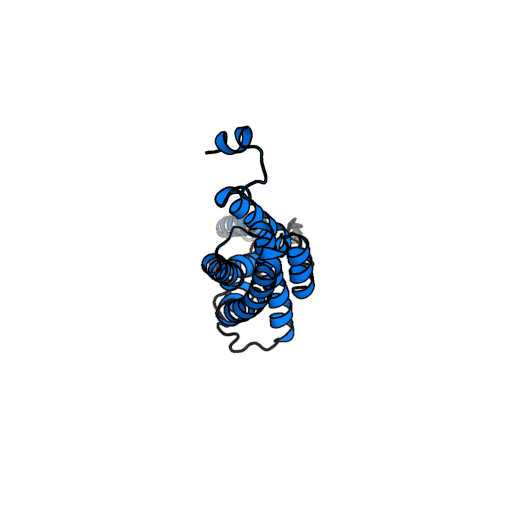U A C 1
ATOM 744 O O . GLU A 1 96 ? -8.200 -9.083 12.237 1.00 85.44 96 GLU A O 1
ATOM 749 N N . PHE A 1 97 ? -7.867 -10.263 14.112 1.00 85.62 97 PHE A N 1
ATOM 750 C CA . PHE A 1 97 ? -6.424 -10.365 13.941 1.00 85.62 97 PHE A CA 1
ATOM 751 C C . PHE A 1 97 ? -6.030 -11.177 12.697 1.00 85.62 97 PHE A C 1
ATOM 753 O O . PHE A 1 97 ? -5.141 -10.761 11.966 1.00 85.62 97 PHE A O 1
ATOM 760 N N . ALA A 1 98 ? -6.724 -12.279 12.399 1.00 87.69 98 ALA A N 1
ATOM 761 C CA . ALA A 1 98 ? -6.434 -13.087 11.212 1.00 87.69 98 ALA A CA 1
ATOM 762 C C . ALA A 1 98 ? -6.682 -12.306 9.910 1.00 87.69 98 ALA A C 1
ATOM 764 O O . ALA A 1 98 ? -5.805 -12.247 9.053 1.00 87.69 98 ALA A O 1
ATOM 765 N N . CYS A 1 99 ? -7.831 -11.623 9.809 1.00 88.12 99 CYS A N 1
ATOM 766 C CA . CYS A 1 99 ? -8.155 -10.757 8.673 1.00 88.12 99 CYS A CA 1
ATOM 767 C C . CYS A 1 99 ? -7.070 -9.694 8.449 1.00 88.12 99 CYS A C 1
ATOM 769 O O . CYS A 1 99 ? -6.679 -9.448 7.309 1.00 88.12 99 CYS A O 1
ATOM 771 N N . PHE A 1 100 ? -6.540 -9.132 9.542 1.00 89.06 100 PHE A N 1
ATOM 772 C CA . PHE A 1 100 ? -5.458 -8.157 9.494 1.00 89.06 100 PHE A CA 1
ATOM 773 C C . PHE A 1 100 ? -4.202 -8.679 8.794 1.00 89.06 100 PHE A C 1
ATOM 775 O O . PHE A 1 100 ? -3.690 -8.047 7.871 1.00 89.06 100 PHE A O 1
ATOM 782 N N . LEU A 1 101 ? -3.724 -9.851 9.213 1.00 90.75 101 LEU A N 1
ATOM 783 C CA . LEU A 1 101 ? -2.517 -10.447 8.644 1.00 90.75 101 LEU A CA 1
ATOM 784 C C . LEU A 1 101 ? -2.726 -10.827 7.175 1.00 90.75 101 LEU A C 1
ATOM 786 O O . LEU A 1 101 ? -1.843 -10.603 6.349 1.00 90.75 101 LEU A O 1
ATOM 790 N N . THR A 1 102 ? -3.902 -11.364 6.838 1.00 91.44 102 THR A N 1
ATOM 791 C CA . THR A 1 102 ? -4.215 -11.770 5.466 1.00 91.44 102 THR A CA 1
ATOM 792 C C . THR A 1 102 ? -4.260 -10.578 4.517 1.00 91.44 102 THR A C 1
ATOM 794 O O . THR A 1 102 ? -3.629 -10.634 3.463 1.00 91.44 102 THR A O 1
ATOM 797 N N . TYR A 1 103 ? -4.958 -9.488 4.863 1.00 90.69 103 TYR A N 1
ATOM 798 C CA . TYR A 1 103 ? -4.998 -8.332 3.964 1.00 90.69 103 TYR A CA 1
ATOM 799 C C . TYR A 1 103 ? -3.623 -7.661 3.866 1.00 90.69 103 TYR A C 1
ATOM 801 O O . TYR A 1 103 ? -3.228 -7.276 2.771 1.00 90.69 103 TYR A O 1
ATOM 809 N N . SER A 1 104 ? -2.878 -7.544 4.973 1.00 92.12 104 SER A N 1
ATOM 810 C CA . SER A 1 104 ? -1.546 -6.923 4.978 1.00 92.12 104 SER A CA 1
ATOM 811 C C . SER A 1 104 ? -0.599 -7.652 4.017 1.00 92.12 104 SER A C 1
ATOM 813 O O . SER A 1 104 ? 0.038 -7.026 3.163 1.00 92.12 104 SER A O 1
ATOM 815 N N . LEU A 1 105 ? -0.596 -8.991 4.056 1.00 94.19 105 LEU A N 1
ATOM 816 C CA . LEU A 1 105 ? 0.153 -9.816 3.107 1.00 94.19 105 LEU A CA 1
ATOM 817 C C . LEU A 1 105 ? -0.324 -9.630 1.665 1.00 94.19 105 LEU A C 1
ATOM 819 O O . LEU A 1 105 ? 0.506 -9.476 0.775 1.00 94.19 105 LEU A O 1
ATOM 823 N N . LEU A 1 106 ? -1.633 -9.617 1.406 1.00 94.38 106 LEU A N 1
ATOM 824 C CA . LEU A 1 106 ? -2.165 -9.449 0.047 1.00 94.38 106 LEU A CA 1
ATOM 825 C C . LEU A 1 106 ? -1.818 -8.082 -0.557 1.00 94.38 106 LEU A C 1
ATOM 827 O O . LEU A 1 106 ? -1.437 -7.998 -1.725 1.00 94.38 106 LEU A O 1
ATOM 831 N N . ILE A 1 107 ? -1.900 -7.009 0.229 1.00 94.06 107 ILE A N 1
ATOM 832 C CA . ILE A 1 107 ? -1.569 -5.664 -0.247 1.00 94.06 107 ILE A CA 1
ATOM 833 C C . ILE A 1 107 ? -0.080 -5.554 -0.559 1.00 94.06 107 ILE A C 1
ATOM 835 O O . ILE A 1 107 ? 0.280 -5.101 -1.643 1.00 94.06 107 ILE A O 1
ATOM 839 N N . THR A 1 108 ? 0.778 -6.001 0.357 1.00 94.94 108 THR A N 1
ATOM 840 C CA . THR A 1 108 ? 2.236 -5.882 0.214 1.00 94.94 108 THR A CA 1
ATOM 841 C C . THR A 1 108 ? 2.817 -6.831 -0.833 1.00 94.94 108 THR A C 1
ATOM 843 O O . THR A 1 108 ? 3.767 -6.459 -1.514 1.00 94.94 108 THR A O 1
ATOM 846 N N . SER A 1 109 ? 2.256 -8.031 -1.009 1.00 94.25 109 SER A N 1
ATOM 847 C CA . SER A 1 109 ? 2.754 -9.009 -1.990 1.00 94.25 109 SER A CA 1
ATOM 848 C C . SER A 1 109 ? 2.137 -8.874 -3.382 1.00 94.25 109 SER A C 1
ATOM 850 O O . SER A 1 109 ? 2.798 -9.253 -4.345 1.00 94.25 109 SER A O 1
ATOM 852 N N . PHE A 1 110 ? 0.915 -8.339 -3.510 1.00 93.00 110 PHE A N 1
ATOM 853 C CA . PHE A 1 110 ? 0.169 -8.361 -4.772 1.00 93.00 110 PHE A CA 1
ATOM 854 C C . PHE A 1 110 ? -0.360 -6.986 -5.195 1.00 93.00 110 PHE A C 1
ATOM 856 O O . PHE A 1 110 ? 0.104 -6.437 -6.193 1.00 93.00 110 PHE A O 1
ATOM 863 N N . CYS A 1 111 ? -1.300 -6.393 -4.449 1.00 93.62 111 CYS A N 1
ATOM 864 C CA . CYS A 1 111 ? -2.012 -5.197 -4.919 1.00 93.62 111 CYS A CA 1
ATOM 865 C C . CYS A 1 111 ? -1.089 -3.988 -5.111 1.00 93.62 111 CYS A C 1
ATOM 867 O O . CYS A 1 111 ? -1.119 -3.354 -6.162 1.00 93.62 111 CYS A O 1
ATOM 869 N N . TYR A 1 112 ? -0.265 -3.669 -4.110 1.00 95.31 112 TYR A N 1
ATOM 870 C CA . TYR A 1 112 ? 0.641 -2.525 -4.181 1.00 95.31 112 TYR A CA 1
ATOM 871 C C . TYR A 1 112 ? 1.728 -2.704 -5.259 1.00 95.31 112 TYR A C 1
ATOM 873 O O . TYR A 1 112 ? 1.850 -1.820 -6.105 1.00 95.31 112 TYR A O 1
ATOM 881 N N . PRO A 1 113 ? 2.455 -3.841 -5.323 1.00 94.88 113 PRO A N 1
ATOM 882 C CA . PRO A 1 113 ? 3.439 -4.091 -6.376 1.00 94.88 113 PRO A CA 1
ATOM 883 C C . PRO A 1 113 ? 2.942 -3.896 -7.809 1.00 94.88 113 PRO A C 1
ATOM 885 O O . PRO A 1 113 ? 3.648 -3.312 -8.629 1.00 94.88 113 PRO A O 1
ATOM 888 N N . ILE A 1 114 ? 1.726 -4.354 -8.111 1.00 93.31 114 ILE A N 1
ATOM 889 C CA . ILE A 1 114 ? 1.132 -4.212 -9.446 1.00 93.31 114 ILE A CA 1
ATOM 890 C C . ILE A 1 114 ? 0.895 -2.734 -9.775 1.00 93.31 114 ILE A C 1
ATOM 892 O O . ILE A 1 114 ? 1.242 -2.274 -10.860 1.00 93.31 114 ILE A O 1
ATOM 896 N N . LEU A 1 115 ? 0.364 -1.962 -8.824 1.00 93.62 115 LEU A N 1
ATOM 897 C CA . LEU A 1 115 ? 0.163 -0.523 -9.011 1.00 93.62 115 LEU A CA 1
ATOM 898 C C . LEU A 1 115 ? 1.495 0.205 -9.211 1.00 93.62 115 LEU A C 1
ATOM 900 O O . LEU A 1 115 ? 1.636 1.011 -10.132 1.00 93.62 115 LEU A O 1
ATOM 904 N N . THR A 1 116 ? 2.501 -0.141 -8.407 1.00 93.81 116 THR A N 1
ATOM 905 C CA . THR A 1 116 ? 3.863 0.373 -8.561 1.00 93.81 116 THR A CA 1
ATOM 906 C C . THR A 1 116 ? 4.428 0.072 -9.947 1.00 93.81 116 THR A C 1
ATOM 908 O O . THR A 1 116 ? 5.053 0.949 -10.546 1.00 93.81 116 THR A O 1
ATOM 911 N N . HIS A 1 117 ? 4.175 -1.119 -10.494 1.00 92.56 117 HIS A N 1
ATOM 912 C CA . HIS A 1 117 ? 4.591 -1.457 -11.851 1.00 92.56 117 HIS A CA 1
ATOM 913 C C . HIS A 1 117 ? 3.990 -0.498 -12.880 1.00 92.56 117 HIS A C 1
ATOM 915 O O . HIS A 1 117 ? 4.698 0.011 -13.742 1.00 92.56 117 HIS A O 1
ATOM 921 N N . TRP A 1 118 ? 2.696 -0.195 -12.765 1.00 91.81 118 TRP A N 1
ATOM 922 C CA . TRP A 1 118 ? 1.997 0.663 -13.721 1.00 91.81 118 TRP A CA 1
ATOM 923 C C . TRP A 1 118 ? 2.538 2.092 -13.740 1.00 91.81 118 TRP A C 1
ATOM 925 O O . TRP A 1 118 ? 2.697 2.664 -14.820 1.00 91.81 118 TRP A O 1
ATOM 935 N N . GLY A 1 119 ? 2.794 2.667 -12.560 1.00 90.25 119 GLY A N 1
ATOM 936 C CA . GLY A 1 119 ? 3.121 4.087 -12.405 1.00 90.25 119 GLY A CA 1
ATOM 937 C C . GLY A 1 119 ? 4.606 4.429 -12.272 1.00 90.25 119 GLY A C 1
ATOM 938 O O . GLY A 1 119 ? 4.994 5.537 -12.634 1.00 90.25 119 GLY A O 1
ATOM 939 N N . TRP A 1 120 ? 5.442 3.525 -11.753 1.00 91.62 120 TRP A N 1
ATOM 940 C CA . TRP A 1 120 ? 6.844 3.817 -11.402 1.00 91.62 120 TRP A CA 1
ATOM 941 C C . TRP A 1 120 ? 7.877 2.982 -12.148 1.00 91.62 120 TRP A C 1
ATOM 943 O O . TRP A 1 120 ? 9.075 3.266 -12.046 1.00 91.62 120 TRP A O 1
ATOM 953 N N . THR A 1 121 ? 7.451 1.974 -12.906 1.00 89.31 121 THR A N 1
ATOM 954 C CA . THR A 1 121 ? 8.346 1.253 -13.811 1.00 89.31 121 THR A CA 1
ATOM 955 C C . THR A 1 121 ? 8.283 1.898 -15.197 1.00 89.31 121 THR A C 1
ATOM 957 O O . THR A 1 121 ? 7.186 2.166 -15.680 1.00 89.31 121 THR A O 1
ATOM 960 N N . PRO A 1 122 ? 9.420 2.133 -15.884 1.00 84.19 122 PRO A N 1
ATOM 961 C CA . PRO A 1 122 ? 9.422 2.755 -17.216 1.00 84.19 122 PRO A CA 1
ATOM 962 C C . PRO A 1 122 ? 8.568 2.019 -18.258 1.00 84.19 122 PRO A C 1
ATOM 964 O O . PRO A 1 122 ? 8.027 2.638 -19.169 1.00 84.19 122 PRO A O 1
ATOM 967 N N . ASN A 1 123 ? 8.437 0.701 -18.096 1.00 83.81 123 ASN A N 1
ATOM 968 C CA . ASN A 1 123 ? 7.640 -0.170 -18.960 1.00 83.81 123 ASN A CA 1
ATOM 969 C C . ASN A 1 123 ? 6.154 -0.219 -18.571 1.00 83.81 123 ASN A C 1
ATOM 971 O O . ASN A 1 123 ? 5.347 -0.736 -19.339 1.00 83.81 123 ASN A O 1
ATOM 975 N N . GLY A 1 124 ? 5.786 0.309 -17.401 1.00 87.31 124 GLY A N 1
ATOM 976 C CA . GLY A 1 124 ? 4.408 0.342 -16.936 1.00 87.31 124 GLY A CA 1
ATOM 977 C C . GLY A 1 124 ? 3.533 1.155 -17.877 1.00 87.31 124 GLY A C 1
ATOM 978 O O . GLY A 1 124 ? 3.923 2.234 -18.320 1.00 87.31 124 GLY A O 1
ATOM 979 N N . TRP A 1 125 ? 2.333 0.664 -18.177 1.00 85.75 125 TRP A N 1
ATOM 980 C CA . TRP A 1 125 ? 1.439 1.326 -19.134 1.00 85.75 125 TRP A CA 1
ATOM 981 C C . TRP A 1 125 ? 1.113 2.787 -18.757 1.00 85.75 125 TRP A C 1
ATOM 983 O O . TRP A 1 125 ? 1.001 3.641 -19.635 1.00 85.75 125 TRP A O 1
ATOM 993 N N . MET A 1 126 ? 1.019 3.103 -17.459 1.00 87.31 126 MET A N 1
ATOM 994 C CA . MET A 1 126 ? 0.683 4.445 -16.968 1.00 87.31 126 MET A CA 1
ATOM 995 C C . MET A 1 126 ? 1.870 5.410 -17.086 1.00 87.31 126 MET A C 1
ATOM 997 O O . MET A 1 126 ? 1.711 6.552 -17.523 1.00 87.31 126 MET A O 1
ATOM 1001 N N . ALA A 1 127 ? 3.072 4.937 -16.746 1.00 86.06 127 ALA A N 1
ATOM 1002 C CA . ALA A 1 127 ? 4.323 5.671 -16.926 1.00 86.06 127 ALA A CA 1
ATOM 1003 C C . ALA A 1 127 ? 4.681 5.838 -18.413 1.00 86.06 127 ALA A C 1
ATOM 1005 O O . ALA A 1 127 ? 5.217 6.872 -18.828 1.00 86.06 127 ALA A O 1
ATOM 1006 N N . ARG A 1 128 ? 4.357 4.836 -19.243 1.00 80.50 128 ARG A N 1
ATOM 1007 C CA . ARG A 1 128 ? 4.535 4.901 -20.693 1.00 80.50 128 ARG A CA 1
ATOM 1008 C C . ARG A 1 128 ? 3.555 5.887 -21.333 1.00 80.50 128 ARG A C 1
ATOM 1010 O O . ARG A 1 128 ? 3.934 6.548 -22.296 1.00 80.50 128 ARG A O 1
ATOM 1017 N N . GLY A 1 129 ? 2.354 6.029 -20.786 1.00 75.56 129 GLY A N 1
ATOM 1018 C CA . GLY A 1 129 ? 1.319 6.866 -21.376 1.00 75.56 129 GLY A CA 1
ATOM 1019 C C . GLY A 1 129 ? 0.779 6.285 -22.684 1.00 75.56 129 GLY A C 1
ATOM 1020 O O . GLY A 1 129 ? 1.354 5.370 -23.278 1.00 75.56 129 GLY A O 1
ATOM 1021 N N . PHE A 1 130 ? -0.350 6.821 -23.134 1.00 69.31 130 PHE A N 1
ATOM 1022 C CA . PHE A 1 130 ? -0.909 6.473 -24.434 1.00 69.31 130 PHE A CA 1
ATOM 1023 C C . PHE A 1 130 ? -0.169 7.267 -25.514 1.00 69.31 130 PHE A C 1
ATOM 1025 O O . PHE A 1 130 ? -0.151 8.498 -25.461 1.00 69.31 130 PHE A O 1
ATOM 1032 N N . ASP A 1 131 ? 0.454 6.572 -26.466 1.00 64.31 131 ASP A N 1
ATOM 1033 C CA . ASP A 1 131 ? 1.057 7.189 -27.646 1.00 64.31 131 ASP A CA 1
ATOM 1034 C C . ASP A 1 131 ? 0.159 6.930 -28.869 1.00 64.31 131 ASP A C 1
ATOM 1036 O O . ASP A 1 131 ? 0.105 5.796 -29.358 1.00 64.31 131 ASP A O 1
ATOM 1040 N N . PRO A 1 132 ? -0.561 7.948 -29.376 1.00 56.03 132 PRO A N 1
ATOM 1041 C CA . PRO A 1 132 ? -1.415 7.809 -30.554 1.00 56.03 132 PRO A CA 1
ATOM 1042 C C . PRO A 1 132 ? -0.648 7.435 -31.832 1.00 56.03 132 PRO A C 1
ATOM 1044 O O . PRO A 1 132 ? -1.260 6.972 -32.794 1.00 56.03 132 PRO A O 1
ATOM 1047 N N . SER A 1 133 ? 0.676 7.630 -31.870 1.00 52.34 133 SER A N 1
ATOM 1048 C CA . SER A 1 133 ? 1.491 7.355 -33.060 1.00 52.34 133 SER A CA 1
ATOM 1049 C C . SER A 1 133 ? 1.692 5.865 -33.339 1.00 52.34 133 SER A C 1
ATOM 1051 O O . SER A 1 133 ? 1.894 5.497 -34.494 1.00 52.34 133 SER A O 1
ATOM 1053 N N . LEU A 1 134 ? 1.529 4.993 -32.334 1.00 55.41 134 LEU A N 1
ATOM 1054 C CA . LEU A 1 134 ? 1.652 3.542 -32.513 1.00 55.41 134 LEU A CA 1
ATOM 1055 C C . LEU A 1 134 ? 0.572 2.968 -33.450 1.00 55.41 134 LEU A C 1
ATOM 1057 O O . LEU A 1 134 ? 0.823 2.001 -34.161 1.00 55.41 134 LEU A O 1
ATOM 1061 N N . GLY A 1 135 ? -0.621 3.574 -33.473 1.00 51.16 135 GLY A N 1
ATOM 1062 C CA . GLY A 1 135 ? -1.691 3.199 -34.406 1.00 51.16 135 GLY A CA 1
ATOM 1063 C C . GLY A 1 135 ? -1.558 3.854 -35.784 1.00 51.16 135 GLY A C 1
ATOM 1064 O O . GLY A 1 135 ? -2.081 3.335 -36.767 1.00 51.16 135 GLY A O 1
ATOM 1065 N N . LEU A 1 136 ? -0.845 4.983 -35.870 1.00 51.34 136 LEU A N 1
ATOM 1066 C CA . LEU A 1 136 ? -0.660 5.720 -37.118 1.00 51.34 136 LEU A CA 1
ATOM 1067 C C . LEU A 1 136 ? 0.516 5.169 -37.936 1.00 51.34 136 LEU A C 1
ATOM 1069 O O . LEU A 1 136 ? 0.397 5.076 -39.153 1.00 51.34 136 LEU A O 1
ATOM 1073 N N . GLU A 1 137 ? 1.610 4.736 -37.298 1.00 52.56 137 GLU A N 1
ATOM 1074 C CA . GLU A 1 137 ? 2.716 4.075 -38.006 1.00 52.56 137 GLU A CA 1
ATOM 1075 C C . GLU A 1 137 ? 2.258 2.789 -38.700 1.00 52.56 137 GLU A C 1
ATOM 1077 O O . GLU A 1 137 ? 2.575 2.589 -39.870 1.00 52.56 137 GLU A O 1
ATOM 1082 N N . GLN A 1 138 ? 1.441 1.956 -38.045 1.00 55.16 138 GLN A N 1
ATOM 1083 C CA . GLN A 1 138 ? 0.942 0.722 -38.658 1.00 55.16 138 GLN A CA 1
ATOM 1084 C C . GLN A 1 138 ? 0.089 1.000 -39.913 1.00 55.16 138 GLN A C 1
ATOM 1086 O O . GLN A 1 138 ? 0.248 0.320 -40.925 1.00 55.16 138 GLN A O 1
ATOM 1091 N N . HIS A 1 139 ? -0.729 2.059 -39.898 1.00 46.47 139 HIS A N 1
ATOM 1092 C CA . HIS A 1 139 ? -1.500 2.498 -41.069 1.00 46.47 139 HIS A CA 1
ATOM 1093 C C . HIS A 1 139 ? -0.648 3.166 -42.165 1.00 46.47 139 HIS A C 1
ATOM 1095 O O . HIS A 1 139 ? -0.979 3.074 -43.349 1.00 46.47 139 HIS A O 1
ATOM 1101 N N . LEU A 1 140 ? 0.450 3.836 -41.806 1.00 51.38 140 LEU A N 1
ATOM 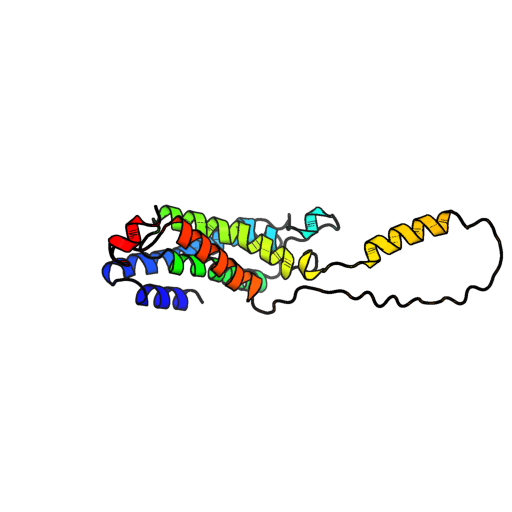1102 C CA . LEU A 1 140 ? 1.366 4.453 -42.772 1.00 51.38 140 LEU A CA 1
ATOM 1103 C C . LEU A 1 140 ? 2.276 3.417 -43.456 1.00 51.38 140 LEU A C 1
ATOM 1105 O O . LEU A 1 140 ? 2.575 3.566 -44.643 1.00 51.38 140 LEU A O 1
ATOM 1109 N N . PHE A 1 141 ? 2.667 2.345 -42.760 1.00 52.72 141 PHE A N 1
ATOM 1110 C CA . PHE A 1 141 ? 3.389 1.219 -43.363 1.00 52.72 141 PHE A CA 1
ATOM 1111 C C . PHE A 1 141 ? 2.514 0.423 -44.343 1.00 52.72 141 PHE A C 1
ATOM 1113 O O . PHE A 1 141 ? 3.001 0.010 -45.396 1.00 52.72 141 PHE A O 1
ATOM 1120 N N . GLU A 1 142 ? 1.218 0.272 -44.063 1.00 47.25 142 GLU A N 1
ATOM 1121 C CA . GLU A 1 142 ? 0.285 -0.409 -44.969 1.00 47.25 142 GLU A CA 1
ATOM 1122 C C . GLU A 1 142 ? 0.069 0.380 -46.276 1.00 47.25 142 GLU A C 1
ATOM 1124 O O . GLU A 1 142 ? 0.140 -0.191 -47.362 1.00 47.25 142 GLU A O 1
ATOM 1129 N N . ASN A 1 143 ? -0.039 1.712 -46.210 1.00 44.94 143 ASN A N 1
ATOM 1130 C CA . ASN A 1 143 ? -0.215 2.551 -47.404 1.00 44.94 143 ASN A CA 1
ATOM 1131 C C . ASN A 1 143 ? 1.056 2.710 -48.264 1.00 44.94 143 ASN A C 1
ATOM 1133 O O . ASN A 1 143 ? 0.953 2.878 -49.479 1.00 44.94 143 ASN A O 1
ATOM 1137 N N . ASN A 1 144 ? 2.257 2.631 -47.678 1.00 46.50 144 ASN A N 1
ATOM 1138 C CA . ASN A 1 144 ? 3.517 2.730 -48.434 1.00 46.50 144 ASN A CA 1
ATOM 1139 C C . ASN A 1 144 ? 3.898 1.440 -49.179 1.00 46.50 144 ASN A C 1
ATOM 1141 O O . ASN A 1 144 ? 4.669 1.495 -50.134 1.00 46.50 144 ASN A O 1
ATOM 1145 N N . THR A 1 145 ? 3.358 0.280 -48.795 1.00 50.06 145 THR A N 1
ATOM 1146 C CA . THR A 1 145 ? 3.612 -0.971 -49.537 1.00 50.06 145 THR A CA 1
ATOM 1147 C C . THR A 1 145 ? 2.832 -1.064 -50.854 1.00 50.06 145 THR A C 1
ATOM 1149 O O . THR A 1 145 ? 3.238 -1.810 -51.742 1.00 50.06 145 THR A O 1
ATOM 1152 N N . LEU A 1 146 ? 1.778 -0.258 -51.034 1.00 49.59 146 LEU A N 1
ATOM 1153 C CA . LEU A 1 146 ? 0.955 -0.232 -52.251 1.00 49.59 146 LEU A CA 1
ATOM 1154 C C . LEU A 1 146 ? 1.497 0.687 -53.369 1.00 49.59 146 LEU A C 1
ATOM 1156 O O . LEU A 1 146 ? 1.062 0.555 -54.510 1.00 49.59 146 LEU A O 1
ATOM 1160 N N . ASN A 1 147 ? 2.460 1.577 -53.087 1.00 45.72 147 ASN A N 1
ATOM 1161 C CA . ASN A 1 147 ? 2.865 2.658 -54.007 1.00 45.72 147 ASN A CA 1
ATOM 1162 C C . ASN A 1 147 ? 4.253 2.503 -54.666 1.00 45.72 147 ASN A C 1
ATOM 1164 O O . ASN A 1 147 ? 4.698 3.402 -55.376 1.00 45.72 147 ASN A O 1
ATOM 1168 N N . ASN A 1 148 ? 4.948 1.374 -54.505 1.00 47.66 148 ASN A N 1
ATOM 1169 C CA . ASN A 1 148 ? 6.354 1.241 -54.933 1.00 47.66 148 ASN A CA 1
ATOM 1170 C C . ASN A 1 148 ? 6.586 0.924 -56.430 1.00 47.66 148 ASN A C 1
ATOM 1172 O O . ASN A 1 148 ? 7.649 0.419 -56.784 1.00 47.66 148 ASN A O 1
ATOM 1176 N N . ASN A 1 149 ? 5.649 1.256 -57.326 1.00 47.28 149 ASN A N 1
ATOM 1177 C CA . ASN A 1 149 ? 5.785 0.987 -58.769 1.00 47.28 149 ASN A CA 1
ATOM 1178 C C . ASN A 1 149 ? 6.076 2.221 -59.643 1.00 47.28 149 ASN A C 1
ATOM 1180 O O . ASN A 1 149 ? 6.031 2.115 -60.866 1.00 47.28 149 ASN A O 1
ATOM 1184 N N . SER A 1 150 ? 6.408 3.377 -59.071 1.00 45.09 150 SER A N 1
ATOM 1185 C CA . SER A 1 150 ? 6.768 4.562 -59.860 1.00 45.09 150 SER A CA 1
ATOM 1186 C C . SER A 1 150 ? 8.086 5.159 -59.393 1.00 45.09 150 SER A C 1
ATOM 1188 O O . SER A 1 150 ? 8.191 5.769 -58.331 1.00 45.09 150 SER A O 1
ATOM 1190 N N . SER A 1 151 ? 9.095 4.942 -60.229 1.00 49.31 151 SER A N 1
ATOM 1191 C CA . SER A 1 151 ? 10.375 5.629 -60.243 1.00 49.31 151 SER A CA 1
ATOM 1192 C C . SER A 1 151 ? 10.149 7.133 -60.385 1.00 49.31 151 SER A C 1
ATOM 1194 O O . SER A 1 151 ? 9.624 7.544 -61.408 1.00 49.31 151 SER A O 1
ATOM 1196 N N . GLU A 1 152 ? 10.539 7.937 -59.394 1.00 41.44 152 GLU A N 1
ATOM 1197 C CA . GLU A 1 152 ? 11.199 9.233 -59.600 1.00 41.44 152 GLU A CA 1
ATOM 1198 C C . GLU A 1 152 ? 11.585 9.907 -58.274 1.00 41.44 152 GLU A C 1
ATOM 1200 O O . GLU A 1 152 ? 10.915 9.836 -57.247 1.00 41.44 152 GLU A O 1
ATOM 1205 N N . THR A 1 153 ? 12.757 10.522 -58.341 1.00 49.25 153 THR A N 1
ATOM 1206 C CA . THR A 1 153 ? 13.491 11.296 -57.344 1.00 49.25 153 THR A CA 1
ATOM 1207 C C . THR A 1 153 ? 12.791 12.602 -56.953 1.00 49.25 153 THR A C 1
ATOM 1209 O O . THR A 1 153 ? 12.133 13.210 -57.790 1.00 49.25 153 THR A O 1
ATOM 1212 N N . ASN A 1 154 ? 13.087 13.094 -55.740 1.00 42.09 154 ASN A N 1
ATOM 1213 C CA . ASN A 1 154 ? 12.653 14.359 -55.108 1.00 42.09 154 ASN A CA 1
ATOM 1214 C C . ASN A 1 154 ? 11.444 14.240 -54.176 1.00 42.09 154 ASN A C 1
ATOM 1216 O O . ASN A 1 154 ? 10.385 14.810 -54.417 1.00 42.09 154 ASN A O 1
ATOM 1220 N N . ILE A 1 155 ? 11.646 13.600 -53.027 1.00 46.66 155 ILE A N 1
ATOM 1221 C CA . ILE A 1 155 ? 10.842 13.912 -51.850 1.00 46.66 155 ILE A CA 1
ATOM 1222 C C . ILE A 1 155 ? 11.794 14.599 -50.887 1.00 46.66 155 ILE A C 1
ATOM 1224 O O . ILE A 1 155 ? 12.616 13.956 -50.241 1.00 46.66 155 ILE A O 1
ATOM 1228 N N . THR A 1 156 ? 11.720 15.931 -50.853 1.00 37.44 156 THR A N 1
ATOM 1229 C CA . THR A 1 156 ? 12.070 16.717 -49.670 1.00 37.44 156 THR A CA 1
ATOM 1230 C C . THR A 1 156 ? 11.643 15.902 -48.463 1.00 37.44 156 THR A C 1
ATOM 1232 O O . THR A 1 156 ? 10.441 15.687 -48.303 1.00 37.44 156 THR A O 1
ATOM 1235 N N . THR A 1 157 ? 12.594 15.373 -47.691 1.00 40.66 157 THR A N 1
ATOM 1236 C CA . THR A 1 157 ? 12.314 14.669 -46.443 1.00 40.66 157 THR A CA 1
ATOM 1237 C C . THR A 1 157 ? 11.626 15.677 -45.541 1.00 40.66 157 THR A C 1
ATOM 1239 O O . THR A 1 157 ? 12.266 16.405 -44.788 1.00 40.66 157 THR A O 1
ATOM 1242 N N . ILE A 1 158 ? 10.306 15.775 -45.681 1.00 46.66 158 ILE A N 1
ATOM 1243 C CA . ILE A 1 158 ? 9.421 16.362 -44.707 1.00 46.66 158 ILE A CA 1
ATOM 1244 C C . ILE A 1 158 ? 9.613 15.426 -43.522 1.00 46.66 158 ILE A C 1
ATOM 1246 O O . ILE A 1 158 ? 8.946 14.402 -43.394 1.00 46.66 158 ILE A O 1
ATOM 1250 N N . THR A 1 159 ? 10.607 15.731 -42.688 1.00 44.69 159 THR A N 1
ATOM 1251 C CA . THR A 1 159 ? 10.616 15.322 -41.297 1.00 44.69 159 THR A CA 1
ATOM 1252 C C . THR A 1 159 ? 9.372 15.970 -40.720 1.00 44.69 159 THR A C 1
ATOM 1254 O O . THR A 1 159 ? 9.416 17.081 -40.192 1.00 44.69 159 THR A O 1
ATOM 1257 N N . ASN A 1 160 ? 8.227 15.316 -40.923 1.00 46.66 160 ASN A N 1
ATOM 1258 C CA . ASN A 1 160 ? 7.048 15.511 -40.118 1.00 46.66 160 ASN A CA 1
ATOM 1259 C C . ASN A 1 160 ? 7.512 15.122 -38.726 1.00 46.66 160 ASN A C 1
ATOM 1261 O O . ASN A 1 160 ? 7.457 13.961 -38.332 1.00 46.66 160 ASN A O 1
ATOM 1265 N N . THR A 1 161 ? 8.063 16.094 -38.008 1.00 48.09 161 THR A N 1
ATOM 1266 C CA . THR A 1 161 ? 8.210 16.046 -36.570 1.00 48.09 161 THR A CA 1
ATOM 1267 C C . THR A 1 161 ? 6.780 16.039 -36.057 1.00 48.09 161 THR A C 1
ATOM 1269 O O . THR A 1 161 ? 6.239 17.072 -35.676 1.00 48.09 161 THR A O 1
ATOM 1272 N N . THR A 1 162 ? 6.104 14.892 -36.143 1.00 53.59 162 THR A N 1
ATOM 1273 C CA . THR A 1 162 ? 4.914 14.627 -35.356 1.00 53.59 162 THR A CA 1
ATOM 1274 C C . THR A 1 162 ? 5.395 14.743 -33.927 1.00 53.59 162 THR A C 1
ATOM 1276 O O . THR A 1 162 ? 5.989 13.820 -33.379 1.00 53.59 162 THR A O 1
ATOM 1279 N N . THR A 1 163 ? 5.231 15.930 -33.351 1.00 51.97 163 THR A N 1
ATOM 1280 C CA . THR A 1 163 ? 5.307 16.166 -31.920 1.00 51.97 163 THR A CA 1
ATOM 1281 C C . THR A 1 163 ? 4.205 15.310 -31.322 1.00 51.97 163 THR A C 1
ATOM 1283 O O . THR A 1 163 ? 3.062 15.735 -31.177 1.00 51.97 163 THR A O 1
ATOM 1286 N N . THR A 1 164 ? 4.524 14.044 -31.067 1.00 57.97 164 THR A N 1
ATOM 1287 C CA . THR A 1 164 ? 3.626 13.108 -30.414 1.00 57.97 164 THR A CA 1
ATOM 1288 C C . THR A 1 164 ? 3.370 13.671 -29.029 1.00 57.97 164 THR A C 1
ATOM 1290 O O . THR A 1 164 ? 4.255 13.674 -28.168 1.00 57.97 164 THR A O 1
ATOM 1293 N N . PHE A 1 165 ? 2.180 14.234 -28.832 1.00 63.72 165 PHE A N 1
ATOM 1294 C CA . PHE A 1 165 ? 1.754 14.711 -27.529 1.00 63.72 165 PHE A CA 1
ATOM 1295 C C . PHE A 1 165 ? 1.562 13.487 -26.633 1.00 63.72 165 PHE A C 1
ATOM 1297 O O . PHE A 1 165 ? 0.539 12.809 -26.681 1.00 63.72 165 PHE A O 1
ATOM 1304 N N . ARG A 1 166 ? 2.599 13.165 -25.861 1.00 65.69 166 ARG A N 1
ATOM 1305 C CA . ARG A 1 166 ? 2.623 12.017 -24.962 1.00 65.69 166 ARG A CA 1
ATOM 1306 C C . ARG A 1 166 ? 2.231 12.481 -23.568 1.00 65.69 166 ARG A C 1
ATOM 1308 O O . ARG A 1 166 ? 2.970 13.221 -22.924 1.00 65.69 166 ARG A O 1
ATOM 1315 N N . THR A 1 167 ? 1.067 12.048 -23.095 1.00 75.25 167 THR A N 1
ATOM 1316 C CA . THR A 1 167 ? 0.645 12.270 -21.707 1.00 75.25 167 THR A CA 1
ATOM 1317 C C . THR A 1 167 ? 1.028 11.060 -20.867 1.00 75.25 167 THR A C 1
ATOM 1319 O O . THR A 1 167 ? 0.546 9.956 -21.111 1.00 75.25 167 THR A O 1
ATOM 1322 N N . THR A 1 168 ? 1.894 11.268 -19.878 1.00 84.94 168 THR A N 1
ATOM 1323 C CA . THR A 1 168 ? 2.345 10.226 -18.946 1.00 84.94 168 THR A CA 1
ATOM 1324 C C . THR A 1 168 ? 1.878 10.514 -17.534 1.00 84.94 168 THR A C 1
ATOM 1326 O O . THR A 1 168 ? 1.773 11.672 -17.129 1.00 84.94 168 THR A O 1
ATOM 1329 N N . TYR A 1 169 ? 1.666 9.459 -16.755 1.00 88.75 169 TYR A N 1
ATOM 1330 C CA . TYR A 1 169 ? 1.429 9.593 -15.327 1.00 88.75 169 TYR A CA 1
ATOM 1331 C C . TYR A 1 169 ? 2.700 10.007 -14.584 1.00 88.75 169 TYR A C 1
ATOM 1333 O O . TYR A 1 169 ? 3.788 9.506 -14.868 1.00 88.75 169 TYR A O 1
ATOM 1341 N N . VAL A 1 170 ? 2.549 10.923 -13.626 1.00 90.00 170 VAL A N 1
ATOM 1342 C CA . VAL A 1 170 ? 3.641 11.412 -12.783 1.00 90.00 170 VAL A CA 1
ATOM 1343 C C . VAL A 1 170 ? 3.188 11.387 -11.328 1.00 90.00 170 VAL A C 1
ATOM 1345 O O . VAL A 1 170 ? 2.292 12.128 -10.931 1.00 90.00 170 VAL A O 1
ATOM 1348 N N . ASP A 1 171 ? 3.845 10.552 -10.528 1.00 93.06 171 ASP A N 1
ATOM 1349 C CA . ASP A 1 171 ? 3.721 10.515 -9.071 1.00 93.06 171 ASP A CA 1
ATOM 1350 C C . ASP A 1 171 ? 5.125 10.412 -8.480 1.00 93.06 171 ASP A C 1
ATOM 1352 O O . ASP A 1 171 ? 5.819 9.423 -8.698 1.00 93.06 171 ASP A O 1
ATOM 1356 N N . PHE A 1 172 ? 5.575 11.453 -7.781 1.00 90.75 172 PHE A N 1
ATOM 1357 C CA . PHE A 1 172 ? 6.954 11.528 -7.295 1.00 90.75 172 PHE A CA 1
ATOM 1358 C C . PHE A 1 172 ? 7.185 10.698 -6.026 1.00 90.75 172 PHE A C 1
ATOM 1360 O O . PHE A 1 172 ? 8.225 10.061 -5.885 1.00 90.75 172 PHE A O 1
ATOM 1367 N N . ALA A 1 173 ? 6.227 10.723 -5.094 1.00 92.12 173 ALA A N 1
ATOM 1368 C CA . ALA A 1 173 ? 6.406 10.202 -3.735 1.00 92.12 173 ALA A CA 1
ATOM 1369 C C . ALA A 1 173 ? 5.231 9.348 -3.228 1.00 92.12 173 ALA A C 1
ATOM 1371 O O . ALA A 1 173 ? 5.205 8.973 -2.058 1.00 92.12 173 ALA A O 1
ATOM 1372 N N . GLY A 1 174 ? 4.264 9.024 -4.085 1.00 92.75 174 GLY A N 1
ATOM 1373 C CA . GLY A 1 174 ? 3.210 8.057 -3.790 1.00 92.75 174 GLY A CA 1
ATOM 1374 C C . GLY A 1 174 ? 1.872 8.688 -3.432 1.00 92.75 174 GLY A C 1
ATOM 1375 O O . GLY A 1 174 ? 1.097 8.074 -2.700 1.00 92.75 174 GLY A O 1
ATOM 1376 N N . SER A 1 175 ? 1.559 9.895 -3.911 1.00 93.50 175 SER A N 1
ATOM 1377 C CA . SER A 1 175 ? 0.236 10.488 -3.667 1.00 93.50 175 SER A CA 1
ATOM 1378 C C . SER A 1 175 ? -0.883 9.628 -4.270 1.00 93.50 175 SER A C 1
ATOM 1380 O O . SER A 1 175 ? -1.927 9.447 -3.643 1.00 93.50 175 SER A O 1
ATOM 1382 N N . GLY A 1 176 ? -0.646 9.021 -5.436 1.00 93.00 176 GLY A N 1
ATOM 1383 C CA . GLY A 1 176 ? -1.552 8.058 -6.048 1.00 93.00 176 GLY A CA 1
ATOM 1384 C C . GLY A 1 176 ? -1.244 6.626 -5.621 1.00 93.00 176 GLY A C 1
ATOM 1385 O O . GLY A 1 176 ? -2.097 5.940 -5.057 1.00 93.00 176 GLY A O 1
ATOM 1386 N N . MET A 1 177 ? -0.009 6.176 -5.842 1.00 92.12 177 MET A N 1
ATOM 1387 C CA . MET A 1 177 ? 0.342 4.759 -5.675 1.00 92.12 177 MET A CA 1
ATOM 1388 C C . MET A 1 177 ? 0.259 4.275 -4.221 1.00 92.12 177 MET A C 1
ATOM 1390 O O . MET A 1 177 ? -0.040 3.108 -3.979 1.00 92.12 177 MET A O 1
ATOM 1394 N N . VAL A 1 178 ? 0.480 5.162 -3.244 1.00 94.75 178 VAL A N 1
ATOM 1395 C CA . VAL A 1 178 ? 0.472 4.825 -1.810 1.00 94.75 178 VAL A CA 1
ATOM 1396 C C . VAL A 1 178 ? -0.788 5.367 -1.144 1.00 94.75 178 VAL A C 1
ATOM 1398 O O . VAL A 1 178 ? -1.593 4.595 -0.625 1.00 94.75 178 VAL A O 1
ATOM 1401 N N . HIS A 1 179 ? -0.990 6.688 -1.170 1.00 95.25 179 HIS A N 1
ATOM 1402 C CA . HIS A 1 179 ? -2.056 7.331 -0.400 1.00 95.25 179 HIS A CA 1
ATOM 1403 C C . HIS A 1 179 ? -3.446 7.114 -0.999 1.00 95.25 179 HIS A C 1
ATOM 1405 O O . HIS A 1 179 ? -4.366 6.766 -0.260 1.00 95.25 179 HIS A O 1
ATOM 1411 N N . LEU A 1 180 ? -3.617 7.280 -2.315 1.00 95.06 180 LEU A N 1
ATOM 1412 C CA . LEU A 1 180 ? -4.906 7.024 -2.961 1.00 95.06 180 LEU A CA 1
ATOM 1413 C C . LEU A 1 180 ? -5.246 5.527 -2.950 1.00 95.06 180 LEU A C 1
ATOM 1415 O O . LEU A 1 180 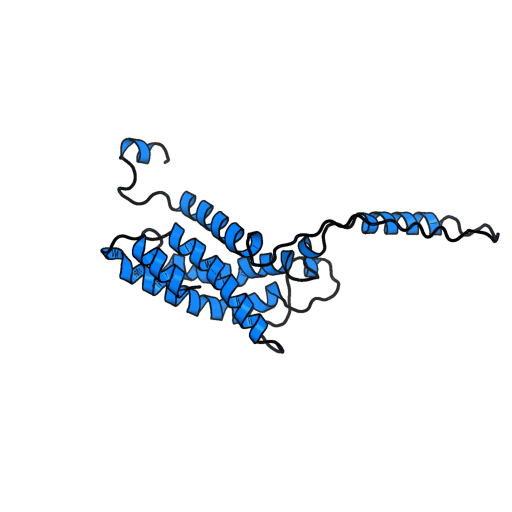? -6.379 5.169 -2.633 1.00 95.06 180 LEU A O 1
ATOM 1419 N N . CYS A 1 181 ? -4.275 4.650 -3.222 1.00 93.56 181 CYS A N 1
ATOM 1420 C CA . CYS A 1 181 ? -4.451 3.198 -3.102 1.00 93.56 181 CYS A CA 1
ATOM 1421 C C . CYS A 1 181 ? -4.895 2.794 -1.687 1.00 93.56 181 CYS A C 1
ATOM 1423 O O . CYS A 1 181 ? -5.984 2.248 -1.508 1.00 93.56 181 CYS A O 1
ATOM 1425 N N . GLY A 1 182 ? -4.108 3.139 -0.663 1.00 94.00 182 GLY A N 1
ATOM 1426 C CA . GLY A 1 182 ? -4.452 2.833 0.725 1.00 94.00 182 GLY A CA 1
ATOM 1427 C C . GLY A 1 182 ? -5.789 3.455 1.131 1.00 94.00 182 GLY A C 1
ATOM 1428 O O . GLY A 1 182 ? -6.640 2.777 1.695 1.00 94.00 182 GLY A O 1
ATOM 1429 N N . GLY A 1 183 ? -6.028 4.721 0.781 1.00 94.88 183 GLY A N 1
ATOM 1430 C CA . GLY A 1 183 ? -7.251 5.448 1.124 1.00 94.88 183 GLY A CA 1
ATOM 1431 C C . GLY A 1 183 ? -8.521 4.875 0.488 1.00 94.88 183 GLY A C 1
ATOM 1432 O O . GLY A 1 183 ? -9.555 4.788 1.152 1.00 94.88 183 GLY A O 1
ATOM 1433 N N . THR A 1 184 ? -8.458 4.443 -0.773 1.00 95.44 184 THR A N 1
ATOM 1434 C CA . THR A 1 184 ? -9.606 3.829 -1.463 1.00 95.44 184 THR A CA 1
ATOM 1435 C C . THR A 1 184 ? -9.928 2.448 -0.899 1.00 95.44 184 THR A C 1
ATOM 1437 O O . THR A 1 184 ? -11.094 2.162 -0.620 1.00 95.44 184 THR A O 1
ATOM 1440 N N . ILE A 1 185 ? -8.912 1.624 -0.630 1.00 94.00 185 ILE A N 1
ATOM 1441 C CA . ILE A 1 185 ? -9.100 0.313 0.003 1.00 94.00 185 ILE A CA 1
ATOM 1442 C C . ILE A 1 185 ? -9.637 0.482 1.428 1.00 94.00 185 ILE A C 1
ATOM 1444 O O . ILE A 1 185 ? -10.588 -0.200 1.808 1.00 94.00 185 ILE A O 1
ATOM 1448 N N . SER A 1 186 ? -9.116 1.446 2.188 1.00 94.06 186 SER A N 1
ATOM 1449 C CA . SER A 1 186 ? -9.631 1.828 3.507 1.00 94.06 186 SER A CA 1
ATOM 1450 C C . SER A 1 186 ? -11.100 2.225 3.474 1.00 94.06 186 SER A C 1
ATOM 1452 O O . SER A 1 186 ? -11.864 1.828 4.355 1.00 94.06 186 SER A O 1
ATOM 1454 N N . LEU A 1 187 ? -11.510 3.003 2.469 1.00 94.56 187 LEU A N 1
ATOM 1455 C CA . LEU A 1 187 ? -12.897 3.424 2.308 1.00 94.56 187 LEU A CA 1
ATOM 1456 C C . LEU A 1 187 ? -13.809 2.219 2.055 1.00 94.56 187 LEU A C 1
ATOM 1458 O O . LEU A 1 187 ? -14.814 2.061 2.747 1.00 94.56 187 LEU A O 1
ATOM 1462 N N . ILE A 1 188 ? -13.437 1.343 1.120 1.00 93.88 188 ILE A N 1
ATOM 1463 C CA . ILE A 1 188 ? -14.206 0.134 0.797 1.00 93.88 188 ILE A CA 1
ATOM 1464 C C . ILE A 1 188 ? -14.269 -0.801 2.010 1.00 93.88 188 ILE A C 1
ATOM 1466 O O . ILE A 1 188 ? -15.355 -1.220 2.410 1.00 93.88 188 ILE A O 1
ATOM 1470 N N . ALA A 1 189 ? -13.136 -1.072 2.661 1.00 91.38 189 ALA A N 1
ATOM 1471 C CA . ALA A 1 189 ? -13.082 -1.890 3.870 1.00 91.38 189 ALA A CA 1
ATOM 1472 C C . ALA A 1 189 ? -13.954 -1.297 4.987 1.00 91.38 189 ALA A C 1
ATOM 1474 O O . ALA A 1 189 ? -14.650 -2.018 5.705 1.00 91.38 189 ALA A O 1
ATOM 1475 N N . ALA A 1 190 ? -13.978 0.032 5.115 1.00 90.75 190 ALA A N 1
ATOM 1476 C CA . ALA A 1 190 ? -14.809 0.690 6.102 1.00 90.75 190 ALA A CA 1
ATOM 1477 C C . ALA A 1 190 ? -16.308 0.554 5.829 1.00 90.75 190 ALA A C 1
ATOM 1479 O O . ALA A 1 190 ? -17.057 0.408 6.803 1.00 90.75 190 ALA A O 1
ATOM 1480 N N . LEU A 1 191 ? -16.718 0.587 4.558 1.00 91.12 191 LEU A N 1
ATOM 1481 C CA . LEU A 1 191 ? -18.097 0.359 4.131 1.00 91.12 191 LEU A CA 1
ATOM 1482 C C . LEU A 1 191 ? -18.525 -1.093 4.366 1.00 91.12 191 LEU A C 1
ATOM 1484 O O . LEU A 1 191 ? -19.601 -1.313 4.911 1.00 91.12 191 LEU A O 1
ATOM 1488 N N . LEU A 1 192 ? -17.668 -2.065 4.035 1.00 90.31 192 LEU A N 1
ATOM 1489 C CA . LEU A 1 192 ? -17.974 -3.492 4.181 1.00 90.31 192 LEU A CA 1
ATOM 1490 C C . LEU A 1 192 ? -18.065 -3.941 5.646 1.00 90.31 192 LEU A C 1
ATOM 1492 O O . LEU A 1 192 ? -18.968 -4.693 5.999 1.00 90.31 192 LEU A O 1
ATOM 1496 N N . ILE A 1 193 ? -17.159 -3.477 6.515 1.00 89.88 193 ILE A N 1
ATOM 1497 C CA . ILE A 1 193 ? -17.161 -3.880 7.935 1.00 89.88 193 ILE A CA 1
ATOM 1498 C C . ILE A 1 193 ? -18.237 -3.119 8.734 1.00 89.88 193 ILE A C 1
ATOM 1500 O O . ILE A 1 193 ? -18.753 -3.618 9.732 1.00 89.88 193 ILE A O 1
ATOM 1504 N N . GLY A 1 194 ? -18.589 -1.901 8.315 1.00 86.81 194 GLY A N 1
ATOM 1505 C CA . GLY A 1 194 ? -19.615 -1.095 8.978 1.00 86.81 194 GLY A CA 1
ATOM 1506 C C . GLY A 1 194 ? -19.154 -0.397 10.272 1.00 86.81 194 GLY A C 1
ATOM 1507 O O . GLY A 1 194 ? -18.028 -0.573 10.743 1.00 86.81 194 GLY A O 1
ATOM 1508 N N . PRO A 1 195 ? -19.985 0.490 10.842 1.00 89.00 195 PRO A N 1
ATOM 1509 C CA . PRO A 1 195 ? -19.563 1.425 11.880 1.00 89.00 195 PRO A CA 1
ATOM 1510 C C . PRO A 1 195 ? -19.201 0.756 13.212 1.00 89.00 195 PRO A C 1
ATOM 1512 O O . PRO A 1 195 ? -19.719 -0.296 13.573 1.00 89.00 195 PRO A O 1
ATOM 1515 N N . ARG A 1 196 ? -18.340 1.424 13.993 1.00 86.94 196 ARG A N 1
ATOM 1516 C CA . ARG A 1 196 ? -17.997 0.993 15.357 1.00 86.94 196 ARG A CA 1
ATOM 1517 C C . ARG A 1 196 ? -19.251 0.927 16.235 1.00 86.94 196 ARG A C 1
ATOM 1519 O O . ARG A 1 196 ? -20.060 1.857 16.231 1.00 86.94 196 ARG A O 1
ATOM 1526 N N . ILE A 1 197 ? -19.360 -0.134 17.034 1.00 83.56 197 ILE A N 1
ATOM 1527 C CA . ILE A 1 197 ? -20.455 -0.305 17.998 1.00 83.5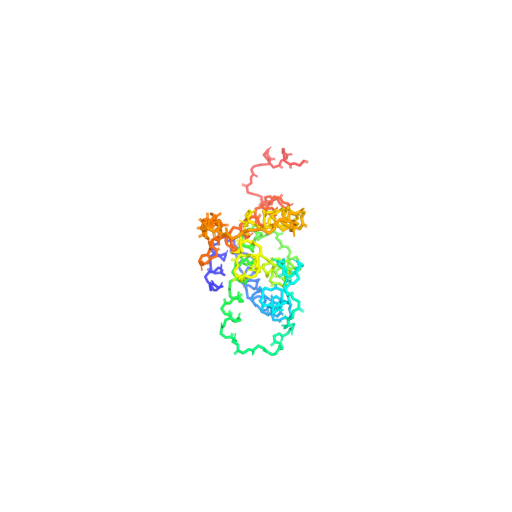6 197 ILE A CA 1
ATOM 1528 C C . ILE A 1 197 ? -20.474 0.896 18.952 1.00 83.56 197 ILE A C 1
ATOM 1530 O O . ILE A 1 197 ? -19.442 1.248 19.536 1.00 83.56 197 ILE A O 1
ATOM 1534 N N . GLY A 1 198 ? -21.644 1.526 19.075 1.00 82.00 198 GLY A N 1
ATOM 1535 C CA . GLY A 1 198 ? -21.856 2.713 19.906 1.00 82.00 198 GLY A CA 1
ATOM 1536 C C . GLY A 1 198 ? -21.384 4.035 19.290 1.00 82.00 198 GLY A C 1
ATOM 1537 O O . GLY A 1 198 ? -21.377 5.038 19.991 1.00 82.00 198 GLY A O 1
ATOM 1538 N N . ARG A 1 199 ? -20.978 4.068 18.008 1.00 82.69 199 ARG A N 1
ATOM 1539 C CA . ARG A 1 199 ? -20.606 5.324 17.326 1.00 82.69 199 ARG A CA 1
ATOM 1540 C C . ARG A 1 199 ? -21.817 6.159 16.911 1.00 82.69 199 ARG A C 1
ATOM 1542 O O . ARG A 1 199 ? -21.747 7.379 16.989 1.00 82.69 199 ARG A O 1
ATOM 1549 N N . PHE A 1 200 ? -22.877 5.511 16.429 1.00 87.38 200 PHE A N 1
ATOM 1550 C CA . PHE A 1 200 ? -24.085 6.177 15.939 1.00 87.38 200 PHE A CA 1
ATOM 1551 C C . PHE A 1 200 ? -25.295 5.810 16.808 1.00 87.38 200 PHE A C 1
ATOM 1553 O O . PHE A 1 200 ? -25.369 4.663 17.266 1.00 87.38 200 PHE A O 1
ATOM 1560 N N . PRO A 1 201 ? -26.240 6.742 17.032 1.00 81.44 201 PRO A N 1
ATOM 1561 C CA . PRO A 1 201 ? -27.497 6.455 17.717 1.00 81.44 201 PRO A CA 1
ATOM 1562 C C . PRO A 1 201 ? -28.277 5.323 17.031 1.00 81.44 201 PRO A C 1
ATOM 1564 O O . PRO A 1 201 ? -28.271 5.193 15.806 1.00 81.44 201 PRO A O 1
ATOM 1567 N N . GLU A 1 202 ? -28.995 4.511 17.810 1.00 68.00 202 GLU A N 1
ATOM 1568 C CA . GLU A 1 202 ? -29.622 3.262 17.339 1.00 68.00 202 GLU A CA 1
ATOM 1569 C C . GLU A 1 202 ? -30.617 3.458 16.175 1.00 68.00 202 GLU A C 1
ATOM 1571 O O . GLU A 1 202 ? -30.749 2.588 15.311 1.00 68.00 202 GLU A O 1
ATOM 1576 N N . LYS A 1 203 ? -31.264 4.632 16.103 1.00 57.59 203 LYS A N 1
ATOM 1577 C CA . LYS A 1 203 ? -32.198 4.999 15.023 1.00 57.59 203 LYS A CA 1
ATOM 1578 C C . LYS A 1 203 ? -31.516 5.167 13.659 1.00 57.59 203 LYS A C 1
ATOM 1580 O O . LYS A 1 203 ? -32.136 4.877 12.643 1.00 57.59 203 LYS A O 1
ATOM 1585 N N . GLU A 1 204 ? -30.247 5.566 13.628 1.00 59.50 204 GLU A N 1
ATOM 1586 C CA . GLU A 1 204 ? -29.465 5.726 12.392 1.00 59.50 204 GLU A CA 1
ATOM 1587 C C . GLU A 1 204 ? -28.732 4.432 12.003 1.00 59.50 204 GLU A C 1
ATOM 1589 O O . GLU A 1 204 ? -28.490 4.173 10.826 1.00 59.50 204 GLU A O 1
ATOM 1594 N N . ALA A 1 205 ? -28.413 3.581 12.984 1.00 56.22 205 ALA A N 1
ATOM 1595 C CA . ALA A 1 205 ? -27.719 2.313 12.763 1.00 56.22 205 ALA A CA 1
ATOM 1596 C C . ALA A 1 205 ? -28.596 1.241 12.084 1.00 56.22 205 ALA A C 1
ATOM 1598 O O . ALA A 1 205 ? -28.066 0.403 11.356 1.00 56.22 205 ALA A O 1
ATOM 1599 N N . ARG A 1 206 ? -29.925 1.264 12.293 1.00 53.81 206 ARG A N 1
ATOM 1600 C CA . ARG A 1 206 ? -30.869 0.319 11.656 1.00 53.81 206 ARG A CA 1
ATOM 1601 C C . ARG A 1 206 ? -31.257 0.681 10.220 1.00 53.81 206 ARG A C 1
ATOM 1603 O O . ARG A 1 206 ? -31.668 -0.209 9.495 1.00 53.81 206 ARG A O 1
ATOM 1610 N N . GLN A 1 207 ? -31.110 1.937 9.793 1.00 54.84 207 GLN A N 1
ATOM 1611 C CA . GLN A 1 207 ? -31.505 2.371 8.440 1.00 54.84 207 GLN A CA 1
ATOM 1612 C C . GLN A 1 207 ? -30.515 1.961 7.332 1.00 54.84 207 GLN A C 1
ATOM 1614 O O . GLN A 1 207 ? -30.778 2.216 6.162 1.00 54.84 207 GLN A O 1
ATOM 1619 N N . LYS A 1 208 ? -29.368 1.359 7.681 1.00 53.44 208 LYS A N 1
ATOM 1620 C CA . LYS A 1 208 ? -28.293 0.989 6.738 1.00 53.44 208 LYS A CA 1
ATOM 1621 C C . LYS A 1 208 ? -28.041 -0.524 6.621 1.00 53.44 208 LYS A C 1
ATOM 1623 O O . LYS A 1 208 ? -27.018 -0.907 6.058 1.00 53.44 208 LYS A O 1
ATOM 1628 N N . LYS A 1 209 ? -28.916 -1.364 7.182 1.00 44.44 209 LYS A N 1
ATOM 1629 C CA . LYS A 1 209 ? -28.943 -2.818 6.952 1.00 44.44 209 LYS A CA 1
ATOM 1630 C C . LYS A 1 209 ? -30.108 -3.156 6.039 1.00 44.44 209 LYS A C 1
ATOM 1632 O O . LYS A 1 209 ? -29.928 -4.087 5.233 1.00 44.44 209 LYS A O 1
#